Protein AF-A0A6L7NNV4-F1 (afdb_monomer_lite)

Secondary structure (DSSP, 8-state):
--HHHHHHHHHHHHHHHHHHHHHHHHHHHHHHHHHHHHHHHHHHHHHHHHHHHHHHHTHHHH-TTS--SSSPP-S-HHHHHHHHTT-HHHHHHHHHHHHHHHHH--TTSS----BGGGT-SB-HHHHHHHHHHHHH--TTHHHHHHHHHHHHHHHHHHHHHHHHHHHHHHTSHHHHHHHHHHHHHHTTT-HHHHHHHHHHHHHHHHHHHHHHHHHHHHHHHHHHHT-HHHHHHHHHHHHHHHHHHHHHHHHHHHHHTTT-HHHHHHHHHHHHHHHHHHHHHHHHHHHHHHHHTT--SSPPPSS-PPP-S-S---

pLDDT: mean 93.6, std 6.43, range [51.53, 98.5]

Sequence (314 aa):
MTGQNTHKQIVAMVILMFLGVASLGAYVWFDDGRRAEAEDQHLLEATHRGAKLYANNCRVCHGNVGEGLIGVALNTAENTLAFRSFNDAALNELKARYRGTIECGRNGTAMPPWAVAHGGSMNFFHIENLVALITTNAGNAWEEAAHLAVEQDELTLVGLEDALALAEQRVRASSVADAVNAAIERAGGDVAVALEAALLQLTRPGIAAQIDAEFGEALTAAEAEGDAAAIASLEEEIAVREADLLREAIADAINASDGDPEVALIRAQHGLAENALQDARDTLDTAVSKFEAGRPIQDAPTPLELTRGTCGQR

Structure (mmCIF, N/CA/C/O backbone):
data_AF-A0A6L7NNV4-F1
#
_entry.id   AF-A0A6L7NNV4-F1
#
loop_
_atom_site.group_PDB
_atom_site.id
_atom_site.type_symbol
_atom_site.label_atom_id
_atom_site.label_alt_id
_atom_site.label_comp_id
_atom_site.label_asym_id
_atom_site.label_entity_id
_atom_site.label_seq_id
_atom_site.pdbx_PDB_ins_code
_atom_site.Cartn_x
_atom_site.Cartn_y
_atom_site.Cartn_z
_atom_site.occupancy
_atom_site.B_iso_or_equiv
_atom_site.auth_seq_id
_atom_site.auth_comp_id
_atom_site.auth_asym_id
_atom_site.auth_atom_id
_atom_site.pdbx_PDB_model_num
ATOM 1 N N . MET A 1 1 ? 14.424 2.088 -92.910 1.00 51.53 1 MET A N 1
ATOM 2 C CA . MET A 1 1 ? 14.819 3.067 -91.866 1.00 51.53 1 MET A CA 1
ATOM 3 C C . MET A 1 1 ? 14.044 2.853 -90.552 1.00 51.53 1 MET A C 1
ATOM 5 O O . MET A 1 1 ? 13.599 3.806 -89.935 1.00 51.53 1 MET A O 1
ATOM 9 N N . THR A 1 2 ? 13.902 1.608 -90.080 1.00 58.03 2 THR A N 1
ATOM 10 C CA . THR A 1 2 ? 13.120 1.257 -88.870 1.00 58.03 2 THR A CA 1
ATOM 11 C C . THR A 1 2 ? 13.984 0.859 -87.664 1.00 58.03 2 THR A C 1
ATOM 13 O O . THR A 1 2 ? 13.500 0.901 -86.541 1.00 58.03 2 THR A O 1
ATOM 16 N N . GLY A 1 3 ? 15.276 0.551 -87.856 1.00 58.31 3 GLY A N 1
ATOM 17 C CA . GLY A 1 3 ? 16.181 0.115 -86.776 1.00 58.31 3 GLY A CA 1
ATOM 18 C C . GLY A 1 3 ? 16.821 1.229 -85.932 1.00 58.31 3 GLY A C 1
ATOM 19 O O . GLY A 1 3 ? 17.293 0.975 -84.830 1.00 58.31 3 GLY A O 1
ATOM 20 N N . GLN A 1 4 ? 16.841 2.479 -86.412 1.00 63.59 4 GLN A N 1
ATOM 21 C CA . GLN A 1 4 ? 17.499 3.583 -85.692 1.00 63.59 4 GLN A CA 1
ATOM 22 C C . GLN A 1 4 ? 16.637 4.139 -84.543 1.00 63.59 4 GLN A C 1
ATOM 24 O O . GLN A 1 4 ? 17.173 4.646 -83.558 1.00 63.59 4 GLN A O 1
ATOM 29 N N . ASN A 1 5 ? 15.310 4.020 -84.650 1.00 75.00 5 ASN A N 1
ATOM 30 C CA . ASN A 1 5 ? 14.370 4.483 -83.625 1.00 75.00 5 ASN A CA 1
ATOM 31 C C . ASN A 1 5 ? 14.244 3.478 -82.474 1.00 75.00 5 ASN A C 1
ATOM 33 O O . ASN A 1 5 ? 14.233 3.890 -81.318 1.00 75.00 5 ASN A O 1
ATOM 37 N N . THR A 1 6 ? 14.259 2.176 -82.771 1.00 81.31 6 THR A N 1
ATOM 38 C CA . THR A 1 6 ? 14.266 1.118 -81.751 1.00 81.31 6 THR A CA 1
ATOM 39 C C . THR A 1 6 ? 15.552 1.132 -80.929 1.00 81.31 6 THR A C 1
ATOM 41 O O . THR A 1 6 ? 15.483 1.031 -79.710 1.00 81.31 6 THR A O 1
ATOM 44 N N . HIS A 1 7 ? 16.716 1.372 -81.544 1.00 84.94 7 HIS A N 1
ATOM 45 C CA . HIS A 1 7 ? 17.974 1.534 -80.804 1.00 84.94 7 HIS A CA 1
ATOM 46 C C . HIS A 1 7 ? 17.923 2.708 -79.808 1.00 84.94 7 HIS A C 1
ATOM 48 O O . HIS A 1 7 ? 18.287 2.550 -78.647 1.00 84.94 7 HIS A O 1
ATOM 54 N N . LYS A 1 8 ? 17.432 3.884 -80.230 1.00 86.38 8 LYS A N 1
ATOM 55 C CA . LYS A 1 8 ? 17.301 5.059 -79.346 1.00 86.38 8 LYS A CA 1
ATOM 56 C C . LYS A 1 8 ? 16.307 4.823 -78.204 1.00 86.38 8 LYS A C 1
ATOM 58 O O . LYS A 1 8 ? 16.572 5.245 -77.084 1.00 86.38 8 LYS A O 1
ATOM 63 N N . GLN A 1 9 ? 15.199 4.134 -78.476 1.00 85.19 9 GLN A N 1
ATOM 64 C CA . GLN A 1 9 ? 14.209 3.766 -77.460 1.00 85.19 9 GLN A CA 1
ATOM 65 C C . GLN A 1 9 ? 14.779 2.776 -76.440 1.00 85.19 9 GLN A C 1
ATOM 67 O O . GLN A 1 9 ? 14.630 2.996 -75.242 1.00 85.19 9 GLN A O 1
ATOM 72 N N . ILE A 1 10 ? 15.489 1.739 -76.896 1.00 89.38 10 ILE A N 1
ATOM 73 C CA . ILE A 1 10 ? 16.135 0.759 -76.013 1.00 89.38 10 ILE A CA 1
ATOM 74 C C . ILE A 1 10 ? 17.178 1.448 -75.127 1.00 89.38 10 ILE A C 1
ATOM 76 O O . ILE A 1 10 ? 17.154 1.269 -73.914 1.00 89.38 10 ILE A O 1
ATOM 80 N N . VAL A 1 11 ? 18.041 2.296 -75.698 1.00 91.56 11 VAL A N 1
ATOM 81 C CA . VAL A 1 11 ? 19.042 3.050 -74.923 1.00 91.56 11 VAL A CA 1
ATOM 82 C C . VAL A 1 11 ? 18.376 3.960 -73.883 1.00 91.56 11 VAL A C 1
ATOM 84 O O . VAL A 1 11 ? 18.818 3.991 -72.738 1.00 91.56 11 VAL A O 1
ATOM 87 N N . ALA A 1 12 ? 17.288 4.650 -74.236 1.00 91.25 12 ALA A N 1
ATOM 88 C CA . ALA A 1 12 ? 16.551 5.493 -73.294 1.00 91.25 12 ALA A CA 1
ATOM 89 C C . ALA A 1 12 ? 15.918 4.686 -72.146 1.00 91.25 12 ALA A C 1
ATOM 91 O O . ALA A 1 12 ? 16.033 5.086 -70.990 1.00 91.25 12 ALA A O 1
ATOM 92 N N . MET A 1 13 ? 15.301 3.535 -72.438 1.00 92.12 13 MET A N 1
ATOM 93 C CA . MET A 1 13 ? 14.736 2.652 -71.409 1.00 92.12 13 MET A CA 1
ATOM 94 C C . MET A 1 13 ? 15.817 2.098 -70.478 1.00 92.12 13 MET A C 1
ATOM 96 O O . MET A 1 13 ? 15.622 2.067 -69.267 1.00 92.12 13 MET A O 1
ATOM 100 N N . VAL A 1 14 ? 16.972 1.712 -71.027 1.00 93.56 14 VAL A N 1
ATOM 101 C CA . VAL A 1 14 ? 18.112 1.220 -70.245 1.00 93.56 14 VAL A CA 1
ATOM 102 C C . VAL A 1 14 ? 18.666 2.319 -69.334 1.00 93.56 14 VAL A C 1
ATOM 104 O O . VAL A 1 14 ? 18.875 2.072 -68.150 1.00 93.56 14 VAL A O 1
ATOM 107 N N . ILE A 1 15 ? 18.842 3.545 -69.835 1.00 95.31 15 ILE A N 1
ATOM 108 C CA . ILE A 1 15 ? 19.292 4.684 -69.017 1.00 95.31 15 ILE A CA 1
ATOM 109 C C . ILE A 1 15 ? 18.290 4.982 -67.898 1.00 95.31 15 ILE A C 1
ATOM 111 O O . ILE A 1 15 ? 18.695 5.130 -66.749 1.00 95.31 15 ILE A O 1
ATOM 115 N N . LEU A 1 16 ? 16.990 5.028 -68.203 1.00 94.44 16 LEU A N 1
ATOM 116 C CA . LEU A 1 16 ? 15.951 5.244 -67.193 1.00 94.44 16 LEU A CA 1
ATOM 117 C C . LEU A 1 16 ? 15.929 4.127 -66.143 1.00 94.44 16 LEU A C 1
ATOM 119 O O . LEU A 1 16 ? 15.757 4.417 -64.963 1.00 94.44 16 LEU A O 1
ATOM 123 N N . MET A 1 17 ? 16.164 2.876 -66.544 1.00 94.56 17 MET A N 1
ATOM 124 C CA . MET A 1 17 ? 16.294 1.753 -65.615 1.00 94.56 17 MET A CA 1
ATOM 125 C C . MET A 1 17 ? 17.496 1.941 -64.682 1.00 94.56 17 MET A C 1
ATOM 127 O O . MET A 1 17 ? 17.342 1.826 -63.469 1.00 94.56 17 MET A O 1
ATOM 131 N N . PHE A 1 18 ? 18.674 2.283 -65.215 1.00 96.06 18 PHE A N 1
ATOM 132 C CA . PHE A 1 18 ? 19.863 2.529 -64.394 1.00 96.06 18 PHE A CA 1
ATOM 133 C C . PHE A 1 18 ? 19.696 3.735 -63.464 1.00 96.06 18 PHE A C 1
ATOM 135 O O . PHE A 1 18 ? 20.103 3.660 -62.308 1.00 96.06 18 PHE A O 1
ATOM 142 N N . LEU A 1 19 ? 19.053 4.812 -63.925 1.00 95.94 19 LEU A N 1
ATOM 143 C CA . LEU A 1 19 ? 18.720 5.965 -63.085 1.00 95.94 19 LEU A CA 1
ATOM 144 C C . LEU A 1 19 ? 17.714 5.599 -61.987 1.00 95.94 19 LEU A C 1
ATOM 146 O O . LEU A 1 19 ? 17.879 6.031 -60.851 1.00 95.94 19 LEU A O 1
ATOM 150 N N . GLY A 1 20 ? 1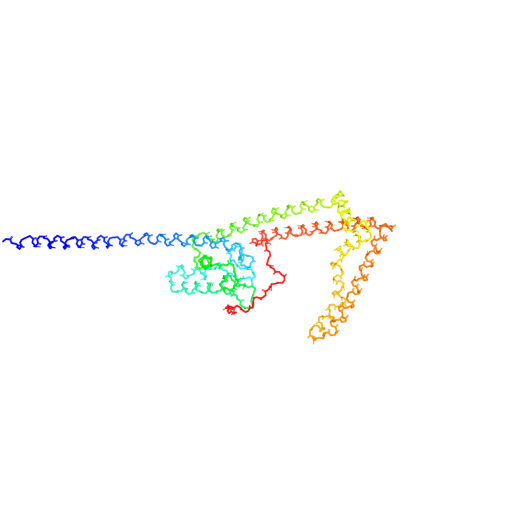6.713 4.772 -62.296 1.00 93.94 20 GLY A N 1
ATOM 151 C CA . GLY A 1 20 ? 15.752 4.269 -61.314 1.00 93.94 20 GLY A CA 1
ATOM 152 C C . GLY A 1 20 ? 16.418 3.412 -60.236 1.00 93.94 20 GLY A C 1
ATOM 153 O O . GLY A 1 20 ? 16.197 3.639 -59.049 1.00 93.94 20 GLY A O 1
ATOM 154 N N . VAL A 1 21 ? 17.294 2.484 -60.633 1.00 94.44 21 VAL A N 1
ATOM 155 C CA . VAL A 1 21 ? 18.063 1.648 -59.694 1.00 94.44 21 VAL A CA 1
ATOM 156 C C . VAL A 1 21 ? 19.024 2.497 -58.858 1.00 94.44 21 VAL A C 1
ATOM 158 O O . VAL A 1 21 ? 19.084 2.318 -57.645 1.00 94.44 21 VAL A O 1
ATOM 161 N N . ALA A 1 22 ? 19.729 3.456 -59.466 1.00 94.06 22 ALA A N 1
ATOM 162 C CA . ALA A 1 22 ? 20.617 4.368 -58.746 1.00 94.06 22 ALA A CA 1
ATOM 163 C C . ALA A 1 22 ? 19.849 5.253 -57.749 1.00 94.06 22 ALA A C 1
ATOM 165 O O . ALA A 1 22 ? 20.301 5.437 -56.622 1.00 94.06 22 ALA A O 1
ATOM 166 N N . SER A 1 23 ? 18.666 5.747 -58.129 1.00 91.94 23 SER A N 1
ATOM 167 C CA . SER A 1 23 ? 17.789 6.516 -57.242 1.00 91.94 23 SER A CA 1
ATOM 168 C C . SER A 1 23 ? 17.266 5.676 -56.076 1.00 91.94 23 SER A C 1
ATOM 170 O O . SER A 1 23 ? 17.201 6.187 -54.962 1.00 91.94 23 SER A O 1
ATOM 172 N N . LEU A 1 24 ? 16.907 4.406 -56.300 1.00 88.69 24 LEU A N 1
ATOM 173 C CA . LEU A 1 24 ? 16.481 3.502 -55.227 1.00 88.69 24 LEU A CA 1
ATOM 174 C C . LEU A 1 24 ? 17.648 3.151 -54.295 1.00 88.69 24 LEU A C 1
ATOM 176 O O . LEU A 1 24 ? 17.477 3.144 -53.081 1.00 88.69 24 LEU A O 1
ATOM 180 N N . GLY A 1 25 ? 18.840 2.910 -54.848 1.00 87.62 25 GLY A N 1
ATOM 181 C CA . GLY A 1 25 ? 20.051 2.668 -54.063 1.00 87.62 25 GLY A CA 1
ATOM 182 C C . GLY A 1 25 ? 20.426 3.868 -53.192 1.00 87.62 25 GLY A C 1
ATOM 183 O O . GLY A 1 25 ? 20.681 3.704 -52.002 1.00 87.62 25 GLY A O 1
ATOM 184 N N . ALA A 1 26 ? 20.375 5.080 -53.755 1.00 87.56 26 ALA A N 1
ATOM 185 C CA . ALA A 1 26 ? 20.559 6.313 -52.996 1.00 87.56 26 ALA A CA 1
ATOM 186 C C . ALA A 1 26 ? 19.470 6.484 -51.925 1.00 87.56 26 ALA A C 1
ATOM 188 O O . ALA A 1 26 ? 19.787 6.847 -50.798 1.00 87.56 26 ALA A O 1
ATOM 189 N N . TYR A 1 27 ? 18.207 6.178 -52.245 1.00 86.69 27 TYR A N 1
ATOM 190 C CA . TYR A 1 27 ? 17.113 6.224 -51.276 1.00 86.69 27 TYR A CA 1
ATOM 191 C C . TYR A 1 27 ? 17.384 5.308 -50.080 1.00 86.69 27 TYR A C 1
ATOM 193 O O . TYR A 1 27 ? 17.355 5.801 -48.965 1.00 86.69 27 TYR A O 1
ATOM 201 N N . VAL A 1 28 ? 17.709 4.027 -50.289 1.00 85.00 28 VAL A N 1
ATOM 202 C CA . VAL A 1 28 ? 17.995 3.081 -49.190 1.00 85.00 28 VAL A CA 1
ATOM 203 C C . VAL A 1 28 ? 19.174 3.559 -48.340 1.00 85.00 28 VAL A C 1
ATOM 205 O O . VAL A 1 28 ? 19.063 3.598 -47.121 1.00 85.00 28 VAL A O 1
ATOM 208 N N . TRP A 1 29 ? 20.251 4.026 -48.977 1.00 81.44 29 TRP A N 1
ATOM 209 C CA . TRP A 1 29 ? 21.425 4.552 -48.276 1.00 81.44 29 TRP A CA 1
ATOM 210 C C . TRP A 1 29 ? 21.109 5.771 -47.393 1.00 81.44 29 TRP A C 1
ATOM 212 O O . TRP A 1 29 ? 21.628 5.895 -46.287 1.00 81.44 29 TRP A O 1
ATOM 222 N N . PHE A 1 30 ? 20.254 6.683 -47.865 1.00 81.12 30 PHE A N 1
ATOM 223 C CA . PHE A 1 30 ? 19.816 7.839 -47.076 1.00 81.12 30 PHE A CA 1
ATOM 224 C C . PHE A 1 30 ? 18.661 7.517 -46.106 1.00 81.12 30 PHE A C 1
ATOM 226 O O . PHE A 1 30 ? 18.415 8.294 -45.184 1.00 81.12 30 PHE A O 1
ATOM 233 N N . ASP A 1 31 ? 17.947 6.404 -46.295 1.00 81.00 31 ASP A N 1
ATOM 234 C CA . ASP A 1 31 ? 16.847 5.957 -45.430 1.00 81.00 31 ASP A CA 1
ATOM 235 C C . ASP A 1 31 ? 17.366 5.272 -44.156 1.00 81.00 31 ASP A C 1
ATOM 237 O O . ASP A 1 31 ? 16.742 5.416 -43.108 1.00 81.00 31 ASP A O 1
ATOM 241 N N . ASP A 1 32 ? 18.534 4.620 -44.200 1.00 78.69 32 ASP A N 1
ATOM 242 C CA . ASP A 1 32 ? 19.135 3.944 -43.037 1.00 78.69 32 ASP A CA 1
ATOM 243 C C . ASP A 1 32 ? 19.326 4.888 -41.836 1.00 78.69 32 ASP A C 1
ATOM 245 O O . ASP A 1 32 ? 18.961 4.545 -40.713 1.00 78.69 32 ASP A O 1
ATOM 249 N N . GLY A 1 33 ? 19.797 6.120 -42.065 1.00 75.94 33 GLY A N 1
ATOM 250 C CA . GLY A 1 33 ? 19.939 7.114 -40.993 1.00 75.94 33 GLY A CA 1
ATOM 251 C C . GLY A 1 33 ? 18.600 7.577 -40.405 1.00 75.94 33 GLY A C 1
ATOM 252 O O . GLY A 1 33 ? 18.501 7.839 -39.211 1.00 75.94 33 GLY A O 1
ATOM 253 N N . ARG A 1 34 ? 17.544 7.637 -41.225 1.00 79.50 34 ARG A N 1
ATOM 254 C CA . ARG A 1 34 ? 16.193 7.997 -40.766 1.00 79.50 34 ARG A CA 1
ATOM 255 C C . ARG A 1 34 ? 15.564 6.879 -39.940 1.00 79.50 34 ARG A C 1
ATOM 257 O O . ARG A 1 34 ? 14.852 7.164 -38.983 1.00 79.50 34 ARG A O 1
ATOM 264 N N . ARG A 1 35 ? 15.805 5.624 -40.326 1.00 81.56 35 ARG A N 1
ATOM 265 C CA . ARG A 1 35 ? 15.332 4.442 -39.596 1.00 81.56 35 ARG A CA 1
ATOM 266 C C . ARG A 1 35 ? 15.999 4.336 -38.233 1.00 81.56 35 ARG A C 1
ATOM 268 O O . ARG A 1 35 ? 15.282 4.177 -37.257 1.00 81.56 35 ARG A O 1
ATOM 275 N N . ALA A 1 36 ? 17.319 4.517 -38.173 1.00 83.25 36 ALA A N 1
ATOM 276 C CA . ALA A 1 36 ? 18.063 4.510 -36.915 1.00 83.25 36 ALA A CA 1
ATOM 277 C C . ALA A 1 36 ? 17.556 5.591 -35.941 1.00 83.25 36 ALA A C 1
ATOM 279 O O . ALA A 1 36 ? 17.244 5.287 -34.797 1.00 83.25 36 ALA A O 1
ATOM 280 N N . GLU A 1 37 ? 17.365 6.828 -36.416 1.00 84.19 37 GLU A N 1
ATOM 281 C CA . GLU A 1 37 ? 16.793 7.897 -35.585 1.00 84.19 37 GLU A CA 1
ATOM 282 C C . GLU A 1 37 ? 15.376 7.547 -35.100 1.00 84.19 37 GLU A C 1
ATOM 284 O O . GLU A 1 37 ? 15.048 7.747 -33.936 1.00 84.19 37 GLU A O 1
ATOM 289 N N . ALA A 1 38 ? 14.521 6.995 -35.968 1.00 86.19 38 ALA A N 1
ATOM 290 C CA . ALA A 1 38 ? 13.175 6.589 -35.570 1.00 86.19 38 ALA A CA 1
ATOM 291 C C . ALA A 1 38 ? 13.190 5.464 -34.518 1.00 86.19 38 ALA A C 1
ATOM 293 O O . ALA A 1 38 ? 12.386 5.490 -33.587 1.00 86.19 38 ALA A O 1
ATOM 294 N N . GLU A 1 39 ? 14.097 4.495 -34.642 1.00 86.81 39 GLU A N 1
ATOM 295 C CA . GLU A 1 39 ? 14.290 3.424 -33.659 1.00 86.81 39 GLU A CA 1
ATOM 296 C C . GLU A 1 39 ? 14.730 3.977 -32.298 1.00 86.81 39 GLU A C 1
ATOM 298 O O . GLU A 1 39 ? 14.146 3.602 -31.276 1.00 86.81 39 GLU A O 1
ATOM 303 N N . ASP A 1 40 ? 15.674 4.921 -32.283 1.00 88.38 40 ASP A N 1
ATOM 304 C CA . ASP A 1 40 ? 16.135 5.584 -31.061 1.00 88.38 40 ASP A CA 1
ATOM 305 C C . ASP A 1 40 ? 15.007 6.379 -30.389 1.00 88.38 40 ASP A C 1
ATOM 307 O O . ASP A 1 40 ? 14.773 6.230 -29.186 1.00 88.38 40 ASP A O 1
ATOM 311 N N . GLN A 1 41 ? 14.238 7.159 -31.157 1.00 91.56 41 GLN A N 1
ATOM 312 C CA . GLN A 1 41 ? 13.082 7.891 -30.628 1.00 91.56 41 GLN A CA 1
ATOM 313 C C . GLN A 1 41 ? 12.024 6.939 -30.053 1.00 91.56 41 GLN A C 1
ATOM 315 O O . GLN A 1 41 ? 11.524 7.152 -28.947 1.00 91.56 41 GLN A O 1
ATOM 320 N N . HIS A 1 42 ? 11.710 5.845 -30.754 1.00 92.56 42 HIS A N 1
ATOM 321 C CA . HIS A 1 42 ? 10.767 4.846 -30.254 1.00 92.56 42 HIS A CA 1
ATOM 322 C C . HIS A 1 42 ? 11.253 4.166 -28.975 1.00 92.56 42 HIS A C 1
ATOM 324 O O . HIS A 1 42 ? 10.438 3.899 -28.086 1.00 92.56 42 HIS A O 1
ATOM 330 N N . LEU A 1 43 ? 12.556 3.903 -28.861 1.00 93.50 43 LEU A N 1
ATOM 331 C CA . LEU A 1 43 ? 13.145 3.332 -27.660 1.00 93.50 43 LEU A CA 1
ATOM 332 C C . LEU A 1 43 ? 13.044 4.300 -26.476 1.00 93.50 43 LEU A C 1
ATOM 334 O O . LEU A 1 43 ? 12.594 3.880 -25.411 1.00 93.50 43 LEU A O 1
ATOM 338 N N . LEU A 1 44 ? 13.400 5.574 -26.665 1.00 94.62 44 LEU A N 1
ATOM 339 C CA . LEU A 1 44 ? 13.276 6.609 -25.632 1.00 94.62 44 LEU A CA 1
ATOM 340 C C . LEU A 1 44 ? 11.826 6.759 -25.164 1.00 94.62 44 LEU A C 1
ATOM 342 O O . LEU A 1 44 ? 11.533 6.730 -23.970 1.00 94.62 44 LEU A O 1
ATOM 346 N N . GLU A 1 45 ? 10.875 6.837 -26.091 1.00 94.94 45 GLU A N 1
ATOM 347 C CA . GLU A 1 45 ? 9.468 6.898 -25.713 1.00 94.94 45 GLU A CA 1
ATOM 348 C C . GLU A 1 45 ? 9.003 5.642 -24.956 1.00 94.94 45 GLU A C 1
ATOM 350 O O . GLU A 1 45 ? 8.201 5.737 -24.020 1.00 94.94 45 GLU A O 1
ATOM 355 N N . ALA A 1 46 ? 9.470 4.455 -25.361 1.00 96.25 46 ALA A N 1
ATOM 356 C CA . ALA A 1 46 ? 9.130 3.200 -24.702 1.00 96.25 46 ALA A CA 1
ATOM 357 C C . ALA A 1 46 ? 9.670 3.152 -23.269 1.00 96.25 46 ALA A C 1
ATOM 359 O O . ALA A 1 46 ? 8.917 2.793 -22.362 1.00 96.25 46 ALA A O 1
ATOM 360 N N . THR A 1 47 ? 10.919 3.571 -23.036 1.00 96.31 47 THR A N 1
ATOM 361 C CA . THR A 1 47 ? 11.498 3.607 -21.685 1.00 96.31 47 THR A CA 1
ATOM 362 C C . THR A 1 47 ? 10.807 4.642 -20.798 1.00 96.31 47 THR A C 1
ATOM 364 O O . THR A 1 47 ? 10.513 4.330 -19.648 1.00 96.31 47 THR A O 1
ATOM 367 N N . HIS A 1 48 ? 10.421 5.810 -21.324 1.00 96.00 48 HIS A N 1
ATOM 368 C CA . HIS A 1 48 ? 9.662 6.817 -20.565 1.00 96.00 48 HIS A CA 1
ATOM 369 C C . HIS A 1 48 ? 8.242 6.342 -20.212 1.00 96.00 48 HIS A C 1
ATOM 371 O O . HIS A 1 48 ? 7.759 6.551 -19.096 1.00 96.00 48 HIS A O 1
ATOM 377 N N . ARG A 1 49 ? 7.550 5.658 -21.135 1.00 97.00 49 ARG A N 1
ATOM 378 C CA . ARG A 1 49 ? 6.271 4.996 -20.817 1.00 97.00 49 ARG A CA 1
ATOM 379 C C . ARG A 1 49 ? 6.467 3.886 -19.783 1.00 97.00 49 ARG A C 1
ATOM 381 O O . ARG A 1 49 ? 5.632 3.732 -18.893 1.00 97.00 49 ARG A O 1
ATOM 388 N N . GLY A 1 50 ? 7.573 3.152 -19.881 1.00 97.31 50 GLY A N 1
ATOM 389 C CA . GLY A 1 50 ? 7.989 2.146 -18.911 1.00 97.31 50 GLY A CA 1
ATOM 390 C C . GLY A 1 50 ? 8.200 2.743 -17.523 1.00 97.31 50 GLY A C 1
ATOM 391 O O . GLY A 1 50 ? 7.687 2.191 -16.559 1.00 97.31 50 GLY A O 1
ATOM 392 N N . ALA A 1 51 ? 8.862 3.898 -17.421 1.00 97.56 51 ALA A N 1
ATOM 393 C CA . ALA A 1 51 ? 9.116 4.602 -16.162 1.00 97.56 51 ALA A CA 1
ATOM 394 C C . ALA A 1 51 ? 7.815 4.945 -15.422 1.00 97.56 51 ALA A C 1
ATOM 396 O O . ALA A 1 51 ? 7.679 4.675 -14.230 1.00 97.56 51 ALA A O 1
ATOM 397 N N . LYS A 1 52 ? 6.806 5.434 -16.153 1.00 96.94 52 LYS A N 1
ATOM 398 C CA . LYS A 1 52 ? 5.465 5.701 -15.607 1.00 96.94 52 LYS A CA 1
ATOM 399 C C . LYS A 1 52 ? 4.775 4.436 -15.111 1.00 96.94 52 LYS A C 1
ATOM 401 O O . LYS A 1 52 ? 4.177 4.435 -14.039 1.00 96.94 52 LYS A O 1
ATOM 406 N N . LEU A 1 53 ? 4.843 3.350 -15.878 1.00 97.44 53 LEU A N 1
ATOM 407 C CA . LEU A 1 53 ? 4.287 2.063 -15.452 1.00 97.44 53 LEU A CA 1
ATOM 408 C C . LEU A 1 53 ? 5.016 1.526 -14.215 1.00 97.44 53 LEU A C 1
ATOM 410 O O . LEU A 1 53 ? 4.364 1.043 -13.292 1.00 97.44 53 LEU A O 1
ATOM 414 N N . TYR A 1 54 ? 6.340 1.658 -14.177 1.00 97.69 54 TYR A N 1
ATOM 415 C CA . TYR A 1 54 ? 7.188 1.212 -13.082 1.00 97.69 54 TYR A CA 1
ATOM 416 C C . TYR A 1 54 ? 6.862 1.943 -11.775 1.00 97.69 54 TYR A C 1
ATOM 418 O O . TYR A 1 54 ? 6.581 1.291 -10.766 1.00 97.69 54 TYR A O 1
ATOM 426 N N . ALA A 1 55 ? 6.831 3.279 -11.807 1.00 96.38 55 ALA A N 1
ATOM 427 C CA . ALA A 1 55 ? 6.524 4.099 -10.637 1.00 96.38 55 ALA A CA 1
ATOM 428 C C . ALA A 1 55 ? 5.142 3.765 -10.049 1.00 96.38 55 ALA A C 1
ATOM 430 O O . ALA A 1 55 ? 4.987 3.680 -8.837 1.00 96.38 55 ALA A O 1
ATOM 431 N N . ASN A 1 56 ? 4.159 3.477 -10.906 1.00 94.69 56 ASN A N 1
ATOM 432 C CA . ASN A 1 56 ? 2.794 3.177 -10.476 1.00 94.69 56 ASN A CA 1
ATOM 433 C C . ASN A 1 56 ? 2.571 1.747 -9.961 1.00 94.69 56 ASN A C 1
ATOM 435 O O . ASN A 1 56 ? 1.601 1.518 -9.248 1.00 94.69 56 ASN A O 1
ATOM 439 N N . ASN A 1 57 ? 3.387 0.769 -10.371 1.00 95.44 57 ASN A N 1
ATOM 440 C CA . ASN A 1 57 ? 3.046 -0.651 -10.176 1.00 95.44 57 ASN A CA 1
ATOM 441 C C . ASN A 1 57 ? 4.167 -1.494 -9.561 1.00 95.44 57 ASN A C 1
ATOM 443 O O . ASN A 1 57 ? 3.901 -2.559 -9.010 1.00 95.44 57 ASN A O 1
ATOM 447 N N . CYS A 1 58 ? 5.423 -1.070 -9.687 1.00 96.31 58 CYS A N 1
ATOM 448 C CA . CYS A 1 58 ? 6.578 -1.919 -9.396 1.00 96.31 58 CYS A CA 1
ATOM 449 C C . CYS A 1 58 ? 7.404 -1.401 -8.215 1.00 96.31 58 CYS A C 1
ATOM 451 O O . CYS A 1 58 ? 8.007 -2.203 -7.494 1.00 96.31 58 CYS A O 1
ATOM 453 N N . ARG A 1 59 ? 7.427 -0.077 -7.999 1.00 96.19 59 ARG A N 1
ATOM 454 C CA . ARG A 1 59 ? 8.349 0.564 -7.051 1.00 96.19 59 ARG A CA 1
ATOM 455 C C . ARG A 1 59 ? 8.161 0.134 -5.598 1.00 96.19 59 ARG A C 1
ATOM 457 O O . ARG A 1 59 ? 9.145 0.014 -4.882 1.00 96.19 59 ARG A O 1
ATOM 464 N N . VAL A 1 60 ? 6.932 -0.185 -5.186 1.00 94.62 60 VAL A N 1
ATOM 465 C CA . VAL A 1 60 ? 6.624 -0.646 -3.818 1.00 94.62 60 VAL A CA 1
ATOM 466 C C . VAL A 1 60 ? 7.441 -1.881 -3.413 1.00 94.62 60 VAL A C 1
ATOM 468 O O . VAL A 1 60 ? 7.869 -2.005 -2.270 1.00 94.62 60 VAL A O 1
ATOM 471 N N . CYS A 1 61 ? 7.733 -2.769 -4.369 1.00 95.50 61 CYS A N 1
ATOM 472 C CA . CYS A 1 61 ? 8.540 -3.966 -4.130 1.00 95.50 61 CYS A CA 1
ATOM 473 C C . CYS A 1 61 ? 9.984 -3.817 -4.618 1.00 95.50 61 CYS A C 1
ATOM 475 O O . CYS A 1 61 ? 10.885 -4.406 -4.023 1.00 95.50 61 CYS A O 1
ATOM 477 N N . HIS A 1 62 ? 10.211 -3.080 -5.706 1.00 96.44 62 HIS A N 1
ATOM 478 C CA . HIS A 1 62 ? 11.507 -3.016 -6.390 1.00 96.44 62 HIS A CA 1
ATOM 479 C C . HIS A 1 62 ? 12.300 -1.726 -6.132 1.00 96.44 62 HIS A C 1
ATOM 481 O O . HIS A 1 62 ? 13.409 -1.596 -6.646 1.00 96.44 62 HIS A O 1
ATOM 487 N N . GLY A 1 63 ? 11.778 -0.805 -5.321 1.00 96.00 63 GLY A N 1
ATOM 488 C CA . GLY A 1 63 ? 12.419 0.469 -4.996 1.00 96.00 63 GLY A CA 1
ATOM 489 C C . GLY A 1 63 ? 12.037 1.606 -5.942 1.00 96.00 63 GLY A C 1
ATOM 490 O O . GLY A 1 63 ? 11.494 1.373 -7.024 1.00 96.00 63 GLY A O 1
ATOM 491 N N . ASN A 1 64 ? 12.313 2.848 -5.549 1.00 96.00 64 ASN A N 1
ATOM 492 C CA . ASN A 1 64 ? 11.909 4.037 -6.312 1.00 96.00 64 ASN A CA 1
ATOM 493 C C . ASN A 1 64 ? 12.585 4.116 -7.690 1.00 96.00 64 ASN A C 1
ATOM 495 O O . ASN A 1 64 ? 11.991 4.616 -8.644 1.00 96.00 64 ASN A O 1
ATOM 499 N N . VAL A 1 65 ? 13.788 3.554 -7.817 1.00 94.81 65 VAL A N 1
ATOM 500 C CA . VAL A 1 65 ? 14.601 3.563 -9.040 1.00 94.81 65 VAL A CA 1
ATOM 501 C C . VAL A 1 65 ? 15.091 2.173 -9.443 1.00 94.81 65 VAL A C 1
ATOM 503 O O . VAL A 1 65 ? 16.058 2.054 -10.196 1.00 94.81 65 VAL A O 1
ATOM 506 N N . GLY A 1 66 ? 14.441 1.112 -8.962 1.00 95.62 66 GLY A N 1
ATOM 507 C CA . GLY A 1 66 ? 14.806 -0.270 -9.285 1.00 95.62 66 GLY A CA 1
ATOM 508 C C . GLY A 1 66 ? 15.990 -0.808 -8.485 1.00 95.62 66 GLY A C 1
ATOM 509 O O . GLY A 1 66 ? 16.607 -1.782 -8.909 1.00 95.62 66 GLY A O 1
ATOM 510 N N . GLU A 1 67 ? 16.328 -0.198 -7.354 1.00 95.06 67 GLU A N 1
ATOM 511 C CA . GLU A 1 67 ? 17.438 -0.575 -6.475 1.00 95.06 67 GLU A CA 1
ATOM 512 C C . GLU A 1 67 ? 17.204 -1.877 -5.687 1.00 95.06 67 GLU A C 1
ATOM 514 O O . GLU A 1 67 ? 18.156 -2.474 -5.186 1.00 95.06 67 GLU A O 1
ATOM 519 N N . GLY A 1 68 ? 15.959 -2.356 -5.639 1.00 94.19 68 GLY A N 1
ATOM 520 C CA . GLY A 1 68 ? 15.543 -3.538 -4.889 1.00 94.19 68 GLY A CA 1
ATOM 521 C C . GLY A 1 68 ? 15.163 -3.218 -3.441 1.00 94.19 68 GLY A C 1
ATOM 522 O O . GLY A 1 68 ? 15.821 -2.434 -2.762 1.00 94.19 68 GLY A O 1
ATOM 523 N N . LEU A 1 69 ? 14.088 -3.850 -2.963 1.00 91.75 69 LEU A N 1
ATOM 524 C CA . LEU A 1 69 ? 13.606 -3.763 -1.579 1.00 91.75 69 LEU A CA 1
ATOM 525 C C . LEU A 1 69 ? 13.174 -5.159 -1.116 1.00 91.75 69 LEU A C 1
ATOM 527 O O . LEU A 1 69 ? 13.987 -5.950 -0.645 1.00 91.75 69 LEU A O 1
ATOM 531 N N . ILE A 1 70 ? 11.892 -5.473 -1.303 1.00 91.88 70 ILE A N 1
ATOM 532 C CA . ILE A 1 70 ? 11.316 -6.805 -1.096 1.00 91.88 70 ILE A CA 1
ATOM 533 C C . ILE A 1 70 ? 11.641 -7.683 -2.312 1.00 91.88 70 ILE A C 1
ATOM 535 O O . ILE A 1 70 ? 12.023 -8.846 -2.187 1.00 91.88 70 ILE A O 1
ATOM 539 N N . GLY A 1 71 ? 11.478 -7.109 -3.504 1.00 92.31 71 GLY A N 1
ATOM 540 C CA . GLY A 1 71 ? 11.872 -7.690 -4.776 1.00 92.31 71 GLY A CA 1
ATOM 541 C C . GLY A 1 71 ? 13.332 -7.392 -5.114 1.00 92.31 71 GLY A C 1
ATOM 542 O O . GLY A 1 71 ? 13.952 -6.476 -4.575 1.00 92.31 71 GLY A O 1
ATOM 543 N N . VAL A 1 72 ? 13.874 -8.169 -6.051 1.00 95.19 72 VAL A N 1
ATOM 544 C CA . VAL A 1 72 ? 15.252 -8.010 -6.539 1.00 95.19 72 VAL A CA 1
ATOM 545 C C . VAL A 1 72 ? 15.471 -6.654 -7.216 1.00 95.19 72 VAL A C 1
ATOM 547 O O . VAL A 1 72 ? 14.531 -6.064 -7.751 1.00 95.19 72 VAL A O 1
ATOM 550 N N . ALA A 1 73 ? 16.721 -6.194 -7.252 1.00 97.06 73 ALA A N 1
ATOM 551 C CA . ALA A 1 73 ? 17.105 -5.006 -8.007 1.00 97.06 73 ALA A CA 1
ATOM 552 C C . ALA A 1 73 ? 16.872 -5.203 -9.518 1.00 97.06 73 ALA A C 1
ATOM 554 O O . ALA A 1 73 ? 17.241 -6.230 -10.095 1.00 97.06 73 ALA A O 1
ATOM 555 N N . LEU A 1 74 ? 16.264 -4.205 -10.160 1.00 96.75 74 LEU A N 1
ATOM 556 C CA . LEU A 1 74 ? 15.944 -4.177 -11.590 1.00 96.75 74 LEU A CA 1
ATOM 557 C C . LEU A 1 74 ? 16.797 -3.170 -12.367 1.00 96.75 74 LEU A C 1
ATOM 559 O O . LEU A 1 74 ? 17.063 -3.387 -13.548 1.00 96.75 74 LEU A O 1
ATOM 563 N N . ASN A 1 75 ? 17.276 -2.110 -11.721 1.00 95.25 75 ASN A N 1
ATOM 564 C CA . ASN A 1 75 ? 18.180 -1.141 -12.324 1.00 95.25 75 ASN A CA 1
ATOM 565 C C . ASN A 1 75 ? 19.630 -1.509 -11.994 1.00 95.25 75 ASN A C 1
ATOM 567 O O . ASN A 1 75 ? 20.227 -1.012 -11.040 1.00 95.25 75 ASN A O 1
ATOM 571 N N . THR A 1 76 ? 20.188 -2.443 -12.765 1.00 94.88 76 THR A N 1
ATOM 572 C CA . THR A 1 76 ? 21.558 -2.929 -12.570 1.00 94.88 76 THR A CA 1
ATOM 573 C C . THR A 1 76 ? 22.372 -2.820 -13.856 1.00 94.88 76 THR A C 1
ATOM 575 O O . THR A 1 76 ? 21.849 -2.839 -14.975 1.00 94.88 76 THR A O 1
ATOM 578 N N . ALA A 1 77 ? 23.696 -2.737 -13.709 1.00 92.75 77 ALA A N 1
ATOM 579 C CA . ALA A 1 77 ? 24.600 -2.754 -14.857 1.00 92.75 77 ALA A CA 1
ATOM 580 C C . ALA A 1 77 ? 24.480 -4.059 -15.665 1.00 92.75 77 ALA A C 1
ATOM 582 O O . ALA A 1 77 ? 24.579 -4.027 -16.887 1.00 92.75 77 ALA A O 1
ATOM 583 N N . GLU A 1 78 ? 24.222 -5.189 -15.000 1.00 93.25 78 GLU A N 1
ATOM 584 C CA . GLU A 1 78 ? 24.033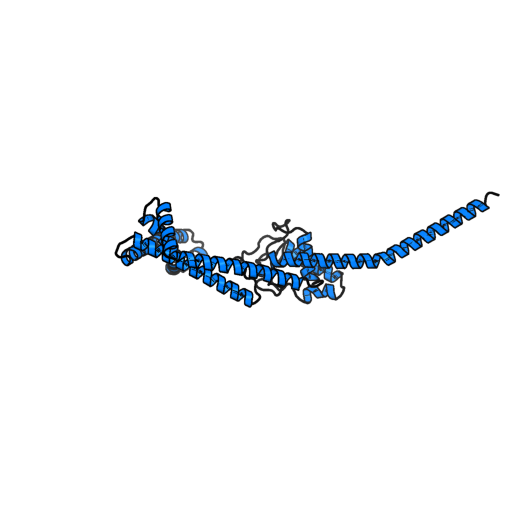 -6.491 -15.649 1.00 93.25 78 GLU A CA 1
ATOM 585 C C . GLU A 1 78 ? 22.818 -6.486 -16.584 1.00 93.25 78 GLU A C 1
ATOM 587 O O . GLU A 1 78 ? 22.921 -6.930 -17.728 1.00 93.25 78 GLU A O 1
ATOM 592 N N . ASN A 1 79 ? 21.710 -5.877 -16.152 1.00 94.12 79 ASN A N 1
ATOM 593 C CA . ASN A 1 79 ? 20.479 -5.826 -16.942 1.00 94.12 79 ASN A CA 1
ATOM 594 C C . ASN A 1 79 ? 20.618 -4.968 -18.206 1.00 94.12 79 ASN A C 1
ATOM 596 O O . ASN A 1 79 ? 19.872 -5.161 -19.158 1.00 94.12 79 ASN A O 1
ATOM 600 N N . THR A 1 80 ? 21.592 -4.056 -18.252 1.00 92.38 80 THR A N 1
ATOM 601 C CA . THR A 1 80 ? 21.817 -3.156 -19.398 1.00 92.38 80 THR A CA 1
ATOM 602 C C . THR A 1 80 ? 23.065 -3.504 -20.209 1.00 92.38 80 THR A C 1
ATOM 604 O O . THR A 1 80 ? 23.315 -2.907 -21.258 1.00 92.38 80 THR A O 1
ATOM 607 N N . LEU A 1 81 ? 23.855 -4.491 -19.771 1.00 90.94 81 LEU A N 1
ATOM 608 C CA . LEU A 1 81 ? 25.137 -4.831 -20.389 1.00 90.94 81 LEU A CA 1
ATOM 609 C C . LEU A 1 81 ? 24.979 -5.293 -21.841 1.00 90.94 81 LEU A C 1
ATOM 611 O O . LEU A 1 81 ? 25.756 -4.886 -22.707 1.00 90.94 81 LEU A O 1
ATOM 615 N N . ALA A 1 82 ? 23.971 -6.121 -22.124 1.00 90.06 82 ALA A N 1
ATOM 616 C CA . ALA A 1 82 ? 23.718 -6.623 -23.475 1.00 90.06 82 ALA A CA 1
ATOM 617 C C . ALA A 1 82 ? 23.387 -5.486 -24.458 1.00 90.06 82 ALA A C 1
ATOM 619 O O . ALA A 1 82 ? 23.878 -5.482 -25.585 1.00 90.06 82 ALA A O 1
ATOM 620 N N . PHE A 1 83 ? 22.635 -4.480 -24.000 1.00 89.62 83 PHE A N 1
ATOM 621 C CA . PHE A 1 83 ? 22.338 -3.279 -24.777 1.00 89.62 83 PHE A CA 1
ATOM 622 C C . PHE A 1 83 ? 23.597 -2.431 -25.009 1.00 89.62 83 PHE A C 1
ATOM 624 O O . PHE A 1 83 ? 23.926 -2.106 -26.145 1.00 89.62 83 PHE A O 1
ATOM 631 N N . ARG A 1 84 ? 24.374 -2.155 -23.953 1.00 88.12 84 ARG A N 1
ATOM 632 C CA . ARG A 1 84 ? 25.603 -1.337 -24.038 1.00 88.12 84 ARG A CA 1
ATOM 633 C C . ARG A 1 84 ? 26.726 -1.977 -24.858 1.00 88.12 84 ARG A C 1
ATOM 635 O O . ARG A 1 84 ? 27.609 -1.271 -25.334 1.00 88.12 84 ARG A O 1
ATOM 642 N N . SER A 1 85 ? 26.721 -3.303 -24.983 1.00 90.56 85 SER A N 1
ATOM 643 C CA . SER A 1 85 ? 27.699 -4.063 -25.772 1.00 90.56 85 SER A CA 1
ATOM 644 C C . SER A 1 85 ? 27.255 -4.330 -27.212 1.00 90.56 85 SER A C 1
ATOM 646 O O . SER A 1 85 ? 27.983 -5.011 -27.932 1.00 90.56 85 SER A O 1
ATOM 648 N N . PHE A 1 86 ? 26.097 -3.799 -27.636 1.00 87.12 86 PHE A N 1
ATOM 649 C CA . PHE A 1 86 ? 25.518 -4.013 -28.970 1.00 87.12 86 PHE A CA 1
ATOM 650 C C . PHE A 1 86 ? 25.410 -5.506 -29.334 1.00 87.12 86 PHE A C 1
ATOM 652 O O . PHE A 1 86 ? 25.658 -5.917 -30.467 1.00 87.12 86 PHE A O 1
ATOM 659 N N . ASN A 1 87 ? 25.082 -6.341 -28.342 1.00 93.12 87 ASN A N 1
ATOM 660 C CA . ASN A 1 87 ? 24.893 -7.774 -28.526 1.00 93.12 87 ASN A CA 1
ATOM 661 C C . ASN A 1 87 ? 23.398 -8.087 -28.625 1.00 93.12 87 ASN A C 1
ATOM 663 O O . ASN A 1 87 ? 22.753 -8.434 -27.633 1.00 93.12 87 ASN A O 1
ATOM 667 N N . ASP A 1 88 ? 22.859 -7.984 -29.838 1.00 92.38 88 ASP A N 1
ATOM 668 C CA . ASP A 1 88 ? 21.425 -8.143 -30.096 1.00 92.38 88 ASP A CA 1
ATOM 669 C C . ASP A 1 88 ? 20.887 -9.507 -29.665 1.00 92.38 88 ASP A C 1
ATOM 671 O O . ASP A 1 88 ? 19.781 -9.601 -29.136 1.00 92.38 88 ASP A O 1
ATOM 675 N N . ALA A 1 89 ? 21.664 -10.578 -29.853 1.00 95.50 89 ALA A N 1
ATOM 676 C CA . ALA A 1 89 ? 21.251 -11.920 -29.455 1.00 95.50 89 ALA A CA 1
ATOM 677 C C . ALA A 1 89 ? 21.076 -12.018 -27.931 1.00 95.50 89 ALA A C 1
ATOM 679 O O . ALA A 1 89 ? 20.026 -12.457 -27.459 1.00 95.50 89 ALA A O 1
ATOM 680 N N . ALA A 1 90 ? 22.066 -11.543 -27.168 1.00 95.12 90 ALA A N 1
ATOM 681 C CA . ALA A 1 90 ? 21.992 -11.516 -25.709 1.00 95.12 90 ALA A CA 1
ATOM 682 C C . ALA A 1 90 ? 20.897 -10.563 -25.208 1.00 95.12 90 ALA A C 1
ATOM 684 O O . ALA A 1 90 ? 20.190 -10.882 -24.252 1.00 95.12 90 ALA A O 1
ATOM 685 N N . LEU A 1 91 ? 20.714 -9.412 -25.864 1.00 94.94 91 LEU A N 1
ATOM 686 C CA . LEU A 1 91 ? 19.672 -8.457 -25.500 1.00 94.94 91 LEU A CA 1
ATOM 687 C C . LEU A 1 91 ? 18.279 -9.050 -25.729 1.00 94.94 91 LEU A C 1
ATOM 689 O O . LEU A 1 91 ? 17.408 -8.907 -24.876 1.00 94.94 91 LEU A O 1
ATOM 693 N N . ASN A 1 92 ? 18.065 -9.745 -26.846 1.00 95.94 92 ASN A N 1
ATOM 694 C CA . ASN A 1 92 ? 16.793 -10.397 -27.146 1.00 95.94 92 ASN A CA 1
ATOM 695 C C . ASN A 1 92 ? 16.476 -11.523 -26.155 1.00 95.94 92 ASN A C 1
ATOM 697 O O . ASN A 1 92 ? 15.330 -11.633 -25.714 1.00 95.94 92 ASN A O 1
ATOM 701 N N . GLU A 1 93 ? 17.475 -12.315 -25.756 1.00 96.31 93 GLU A N 1
ATOM 702 C CA . GLU A 1 93 ? 17.311 -13.326 -24.707 1.00 96.31 93 GLU A CA 1
ATOM 703 C C . GLU A 1 93 ? 16.938 -12.681 -23.363 1.00 96.31 93 GLU A C 1
ATOM 705 O O . GLU A 1 93 ? 15.989 -13.110 -22.699 1.00 96.31 93 GLU A O 1
ATOM 710 N N . LEU A 1 94 ? 17.632 -11.605 -22.984 1.00 95.88 94 LEU A N 1
ATOM 711 C CA . LEU A 1 94 ? 17.369 -10.881 -21.745 1.00 95.88 94 LEU A CA 1
ATOM 712 C C . LEU A 1 94 ? 15.965 -10.260 -21.735 1.00 95.88 94 LEU A C 1
ATOM 714 O O . LEU A 1 94 ? 15.217 -10.429 -20.771 1.00 95.88 94 LEU A O 1
ATOM 718 N N . LYS A 1 95 ? 15.569 -9.609 -22.835 1.00 97.19 95 LYS A N 1
ATOM 719 C CA . LYS A 1 95 ? 14.216 -9.070 -23.022 1.00 97.19 95 LYS A CA 1
ATOM 720 C C . LYS A 1 95 ? 13.159 -10.167 -22.914 1.00 97.19 95 LYS A C 1
ATOM 722 O O . LYS A 1 95 ? 12.160 -9.974 -22.230 1.00 97.19 95 LYS A O 1
ATOM 727 N N . ALA A 1 96 ? 13.381 -11.328 -23.537 1.00 97.06 96 ALA A N 1
ATOM 728 C CA . ALA A 1 96 ? 12.467 -12.466 -23.442 1.00 97.06 96 ALA A CA 1
ATOM 729 C C . ALA A 1 96 ? 12.317 -12.985 -22.006 1.00 97.06 96 ALA A C 1
ATOM 731 O O . ALA A 1 96 ? 11.200 -13.276 -21.577 1.00 97.06 96 ALA A O 1
ATOM 732 N N . ARG A 1 97 ? 13.413 -13.032 -21.240 1.00 95.56 97 ARG A N 1
ATOM 733 C CA . ARG A 1 97 ? 13.388 -13.420 -19.824 1.00 95.56 97 ARG A CA 1
ATOM 734 C C . ARG A 1 97 ? 12.550 -12.460 -18.976 1.00 95.56 97 ARG A C 1
ATOM 736 O O . ARG A 1 97 ? 11.692 -12.915 -18.217 1.00 95.56 97 ARG A O 1
ATOM 743 N N . TYR A 1 98 ? 12.780 -11.150 -19.096 1.00 96.94 98 TYR A N 1
ATOM 744 C CA . TYR A 1 98 ? 12.017 -10.153 -18.336 1.00 96.94 98 TYR A CA 1
ATOM 745 C C . TYR A 1 98 ? 10.550 -10.114 -18.748 1.00 96.94 98 TYR A C 1
ATOM 747 O O . TYR A 1 98 ? 9.688 -10.094 -17.873 1.00 96.94 98 TYR A O 1
ATOM 755 N N . ARG A 1 99 ? 10.264 -10.199 -20.052 1.00 97.81 99 ARG A N 1
ATOM 756 C CA . ARG A 1 99 ? 8.898 -10.300 -20.572 1.00 97.81 99 ARG A CA 1
ATOM 757 C C . ARG A 1 99 ? 8.153 -11.467 -19.935 1.00 97.81 99 ARG A C 1
ATOM 759 O O . ARG A 1 99 ? 7.142 -11.237 -19.288 1.00 97.81 99 ARG A O 1
ATOM 766 N N . GLY A 1 100 ? 8.695 -12.683 -20.027 1.00 96.31 100 GLY A N 1
ATOM 767 C CA . GLY A 1 100 ? 8.048 -13.864 -19.450 1.00 96.31 100 GLY A CA 1
ATOM 768 C C . GLY A 1 100 ? 7.866 -13.763 -17.933 1.00 96.31 100 GLY A C 1
ATOM 769 O O . GLY A 1 100 ? 6.837 -14.176 -17.407 1.00 96.31 100 GLY A O 1
ATOM 770 N N . THR A 1 101 ? 8.823 -13.154 -17.224 1.00 96.19 101 THR A N 1
ATOM 771 C CA . THR A 1 101 ? 8.716 -12.934 -15.771 1.00 96.19 101 THR A CA 1
ATOM 772 C C . THR A 1 101 ? 7.597 -11.949 -15.421 1.00 96.19 101 THR A C 1
ATOM 774 O O . THR A 1 101 ? 6.854 -12.185 -14.475 1.00 96.19 101 THR A O 1
ATOM 777 N N . ILE A 1 102 ? 7.450 -10.855 -16.172 1.00 97.50 102 ILE A N 1
ATOM 778 C CA . ILE A 1 102 ? 6.389 -9.864 -15.941 1.00 97.50 102 ILE A CA 1
ATOM 779 C C . ILE A 1 102 ? 5.027 -10.442 -16.345 1.00 97.50 102 ILE A C 1
ATOM 781 O O . ILE A 1 102 ? 4.058 -10.310 -15.602 1.00 97.50 102 ILE A O 1
ATOM 785 N N . GLU A 1 103 ? 4.949 -11.130 -17.486 1.00 97.50 103 GLU A N 1
ATOM 786 C CA . GLU A 1 103 ? 3.715 -11.752 -17.969 1.00 97.50 103 GLU A CA 1
ATOM 787 C C . GLU A 1 103 ? 3.167 -12.767 -16.963 1.00 97.50 103 GLU A C 1
ATOM 789 O O . GLU A 1 103 ? 1.987 -12.712 -16.611 1.00 97.50 103 GLU A O 1
ATOM 794 N N . CYS A 1 104 ? 4.032 -13.656 -16.474 1.00 95.50 104 CYS A N 1
ATOM 795 C CA . CYS A 1 104 ? 3.645 -14.803 -15.663 1.00 95.50 104 CYS A CA 1
ATOM 796 C C . CYS A 1 104 ? 3.801 -14.615 -14.148 1.00 95.50 104 CYS A C 1
ATOM 798 O O . CYS A 1 104 ? 3.375 -15.486 -13.385 1.00 95.50 104 CYS A O 1
ATOM 800 N N . GLY A 1 105 ? 4.450 -13.548 -13.690 1.00 94.44 105 GLY A N 1
ATOM 801 C CA . GLY A 1 105 ? 4.887 -13.451 -12.300 1.00 94.44 105 GLY A CA 1
ATOM 802 C C . GLY A 1 105 ? 5.878 -14.562 -11.945 1.00 94.44 105 GLY A C 1
ATOM 803 O O . GLY A 1 105 ? 6.514 -15.164 -12.817 1.00 94.44 105 GLY A O 1
ATOM 804 N N . ARG A 1 106 ? 6.004 -14.873 -10.651 1.00 92.56 106 ARG A N 1
ATOM 805 C CA . ARG A 1 106 ? 6.866 -15.968 -10.174 1.00 92.56 106 ARG A CA 1
ATOM 806 C C . ARG A 1 106 ? 6.145 -16.827 -9.144 1.00 92.56 106 ARG A C 1
ATOM 808 O O . ARG A 1 106 ? 5.790 -16.363 -8.063 1.00 92.56 106 ARG A O 1
ATOM 815 N N . ASN A 1 107 ? 5.966 -18.105 -9.465 1.00 91.44 107 ASN A N 1
ATOM 816 C CA . ASN A 1 107 ? 5.302 -19.048 -8.575 1.00 91.44 107 ASN A CA 1
ATOM 817 C C . ASN A 1 107 ? 6.075 -19.205 -7.249 1.00 91.44 107 ASN A C 1
ATOM 819 O O . ASN A 1 107 ? 7.293 -19.400 -7.234 1.00 91.44 107 ASN A O 1
ATOM 823 N N . GLY A 1 108 ? 5.366 -19.136 -6.124 1.00 90.31 108 GLY A N 1
ATOM 824 C CA . GLY A 1 108 ? 5.956 -19.205 -4.787 1.00 90.31 108 GLY A CA 1
ATOM 825 C C . GLY A 1 108 ? 6.688 -17.932 -4.342 1.00 90.31 108 GLY A C 1
ATOM 826 O O . GLY A 1 108 ? 7.497 -18.008 -3.411 1.00 90.31 108 GLY A O 1
ATOM 827 N N . THR A 1 109 ? 6.441 -16.789 -4.991 1.00 92.00 109 THR A N 1
ATOM 828 C CA . THR A 1 109 ? 6.864 -15.454 -4.531 1.00 92.00 109 THR A CA 1
ATOM 829 C C . THR A 1 109 ? 5.674 -14.487 -4.513 1.00 92.00 109 THR A C 1
ATOM 831 O O . THR A 1 109 ? 4.602 -14.796 -5.030 1.00 92.00 109 THR A O 1
ATOM 834 N N . ALA A 1 110 ? 5.860 -13.296 -3.944 1.00 92.69 110 ALA A N 1
ATOM 835 C CA . ALA A 1 110 ? 4.854 -12.233 -3.952 1.00 92.69 110 ALA A CA 1
ATOM 836 C C . ALA A 1 110 ? 4.730 -11.494 -5.303 1.00 92.69 110 ALA A C 1
ATOM 838 O O . ALA A 1 110 ? 4.029 -10.495 -5.379 1.00 92.69 110 ALA A O 1
ATOM 839 N N . MET A 1 111 ? 5.434 -11.925 -6.362 1.00 94.19 111 MET A N 1
ATOM 840 C CA . MET A 1 111 ? 5.385 -11.271 -7.675 1.00 94.19 111 MET A CA 1
ATOM 841 C C . MET A 1 111 ? 4.230 -11.840 -8.521 1.00 94.19 111 MET A C 1
ATOM 843 O O . MET A 1 111 ? 4.376 -12.954 -9.043 1.00 94.19 111 MET A O 1
ATOM 847 N N . PRO A 1 112 ? 3.122 -11.093 -8.702 1.00 93.25 112 PRO A N 1
ATOM 848 C CA . PRO A 1 112 ? 1.952 -11.578 -9.426 1.00 93.25 112 PRO A CA 1
ATOM 849 C C . PRO A 1 112 ? 2.184 -11.590 -10.947 1.00 93.25 112 PRO A C 1
ATOM 851 O O . PRO A 1 112 ? 3.113 -10.937 -11.439 1.00 93.25 112 PRO A O 1
ATOM 854 N N . PRO A 1 113 ? 1.343 -12.305 -11.717 1.00 95.50 113 PRO A N 1
ATOM 855 C CA . PRO A 1 113 ? 1.290 -12.151 -13.165 1.00 95.50 113 PRO A CA 1
ATOM 856 C C . PRO A 1 113 ? 0.689 -10.793 -13.544 1.00 95.50 113 PRO A C 1
ATOM 858 O O . PRO A 1 113 ? -0.356 -10.402 -13.027 1.00 95.50 113 PRO A O 1
ATOM 861 N N . TRP A 1 114 ? 1.315 -10.084 -14.485 1.00 96.69 114 TRP A N 1
ATOM 862 C CA . TRP A 1 114 ? 0.829 -8.776 -14.940 1.00 96.69 114 TRP A CA 1
ATOM 863 C C . TRP A 1 114 ? 0.119 -8.824 -16.285 1.00 96.69 114 TRP A C 1
ATOM 865 O O . TRP A 1 114 ? -0.674 -7.929 -16.578 1.00 96.69 114 TRP A O 1
ATOM 875 N N . ALA A 1 115 ? 0.350 -9.851 -17.102 1.00 97.31 115 ALA A N 1
ATOM 876 C CA . ALA A 1 115 ? -0.323 -9.951 -18.389 1.00 97.31 115 ALA A CA 1
ATOM 877 C C . ALA A 1 115 ? -1.818 -10.221 -18.221 1.00 97.31 115 ALA A C 1
ATOM 879 O O . ALA A 1 115 ? -2.217 -11.102 -17.460 1.00 97.31 115 ALA A O 1
ATOM 880 N N . VAL A 1 116 ? -2.641 -9.560 -19.040 1.00 96.88 116 VAL A N 1
ATOM 881 C CA . VAL A 1 116 ? -4.088 -9.840 -19.132 1.00 96.88 116 VAL A CA 1
ATOM 882 C C . VAL A 1 116 ? -4.366 -11.321 -19.416 1.00 96.88 116 VAL A C 1
ATOM 884 O O . VAL A 1 116 ? -5.298 -11.893 -18.858 1.00 96.88 116 VAL A O 1
ATOM 887 N N . ALA A 1 117 ? -3.522 -11.980 -20.216 1.00 93.69 117 ALA A N 1
ATOM 888 C CA . ALA A 1 117 ? -3.633 -13.413 -20.507 1.00 93.69 117 ALA A CA 1
ATOM 889 C C . ALA A 1 117 ? -3.487 -14.319 -19.265 1.00 93.69 117 ALA A C 1
ATOM 891 O O . ALA A 1 117 ? -3.892 -15.480 -19.297 1.00 93.69 117 ALA A O 1
ATOM 892 N N . HIS A 1 118 ? -2.924 -13.790 -18.178 1.00 93.06 118 HIS A N 1
ATOM 893 C CA . HIS A 1 118 ? -2.670 -14.490 -16.921 1.00 93.06 118 HIS A CA 1
ATOM 894 C C . HIS A 1 118 ? -3.393 -13.836 -15.731 1.00 93.06 118 HIS A C 1
ATOM 896 O O . HIS A 1 118 ? -3.035 -14.089 -14.585 1.00 93.06 118 HIS A O 1
ATOM 902 N N . GLY A 1 119 ? -4.422 -13.020 -15.997 1.00 91.31 119 GLY A N 1
ATOM 903 C CA . GLY A 1 119 ? -5.255 -12.383 -14.970 1.00 91.31 119 GLY A CA 1
ATOM 904 C C . GLY A 1 119 ? -4.754 -11.026 -14.466 1.00 91.31 119 GLY A C 1
ATOM 905 O O . GLY A 1 119 ? -5.376 -10.458 -13.574 1.00 91.31 119 GLY A O 1
ATOM 906 N N . GLY A 1 120 ? -3.666 -10.494 -15.029 1.00 94.62 120 GLY A N 1
ATOM 907 C CA . GLY A 1 120 ? -3.155 -9.161 -14.708 1.00 94.62 120 GLY A CA 1
ATOM 908 C C . GLY A 1 120 ? -3.814 -8.032 -15.513 1.00 94.62 120 GLY A C 1
ATOM 909 O O . GLY A 1 120 ? -4.763 -8.235 -16.270 1.00 94.62 120 GLY A O 1
ATOM 910 N N . SER A 1 121 ? -3.301 -6.810 -15.361 1.00 95.62 121 SER A N 1
ATOM 911 C CA . SER A 1 121 ? -3.873 -5.582 -15.941 1.00 95.62 121 SER A CA 1
ATOM 912 C C . SER A 1 121 ? -3.134 -5.049 -17.178 1.00 95.62 121 SER A C 1
ATOM 914 O O . SER A 1 121 ? -3.564 -4.068 -17.791 1.00 95.62 121 SER A O 1
ATOM 916 N N . MET A 1 122 ? -2.013 -5.661 -17.564 1.00 97.81 122 MET A N 1
ATOM 917 C CA . MET A 1 122 ? -1.104 -5.132 -18.580 1.00 97.81 122 MET A CA 1
ATOM 918 C C . MET A 1 122 ? -1.235 -5.857 -19.921 1.00 97.81 122 MET A C 1
ATOM 920 O O . MET A 1 122 ? -1.256 -7.087 -20.006 1.00 97.81 122 MET A O 1
ATOM 924 N N . ASN A 1 123 ? -1.305 -5.071 -20.996 1.00 97.81 123 ASN A N 1
ATOM 925 C CA . ASN A 1 123 ? -1.215 -5.582 -22.361 1.00 97.81 123 ASN A CA 1
ATOM 926 C C . ASN A 1 123 ? 0.256 -5.749 -22.785 1.00 97.81 123 ASN A C 1
ATOM 928 O O . ASN A 1 123 ? 1.172 -5.307 -22.093 1.00 97.81 123 ASN A O 1
ATOM 932 N N . PHE A 1 124 ? 0.470 -6.342 -23.960 1.00 97.19 124 PHE A N 1
ATOM 933 C CA . PHE A 1 124 ? 1.805 -6.562 -24.521 1.00 97.19 124 PHE A CA 1
ATOM 934 C C . PHE A 1 124 ? 2.655 -5.282 -24.575 1.00 97.19 124 PHE A C 1
ATOM 936 O O . PHE A 1 124 ? 3.795 -5.287 -24.131 1.00 97.19 124 PHE A O 1
ATOM 943 N N . PHE A 1 125 ? 2.100 -4.157 -25.035 1.00 97.50 125 PHE A N 1
ATOM 944 C CA . PHE A 1 125 ? 2.850 -2.902 -25.147 1.00 97.50 125 PHE A CA 1
ATOM 945 C C . PHE A 1 125 ? 3.274 -2.329 -23.791 1.00 97.50 125 PHE A C 1
ATOM 947 O O . PHE A 1 125 ? 4.364 -1.774 -23.677 1.00 97.50 125 PHE A O 1
ATOM 954 N N . HIS A 1 126 ? 2.442 -2.462 -22.753 1.00 98.38 126 HIS A N 1
ATOM 955 C CA . HIS A 1 126 ? 2.824 -2.070 -21.394 1.00 98.38 126 HIS A CA 1
ATOM 956 C C . HIS A 1 126 ? 4.030 -2.880 -20.908 1.00 98.38 126 HIS A C 1
ATOM 958 O O . HIS A 1 126 ? 4.985 -2.308 -20.384 1.00 98.38 126 HIS A O 1
ATOM 964 N N . ILE A 1 127 ? 4.005 -4.193 -21.139 1.00 98.50 127 ILE A N 1
ATOM 965 C CA . ILE A 1 127 ? 5.089 -5.095 -20.746 1.00 98.50 127 ILE A CA 1
ATOM 966 C C . ILE A 1 127 ? 6.357 -4.784 -21.544 1.00 98.50 127 ILE A C 1
ATOM 968 O O . ILE A 1 127 ? 7.422 -4.667 -20.948 1.00 98.50 127 ILE A O 1
ATOM 972 N N . GLU A 1 128 ? 6.257 -4.541 -22.851 1.00 98.00 128 GLU A N 1
ATOM 973 C CA . GLU A 1 128 ? 7.414 -4.156 -23.668 1.00 98.00 128 GLU A CA 1
ATOM 974 C C . GLU A 1 128 ? 8.064 -2.853 -23.212 1.00 98.00 128 GLU A C 1
ATOM 976 O O . GLU A 1 128 ? 9.290 -2.763 -23.176 1.00 98.00 128 GLU A O 1
ATOM 981 N N . ASN A 1 129 ? 7.269 -1.856 -22.821 1.00 98.25 129 ASN A N 1
ATOM 982 C CA . ASN A 1 129 ? 7.795 -0.596 -22.297 1.00 98.25 129 ASN A CA 1
ATOM 983 C C . ASN A 1 129 ? 8.568 -0.814 -20.980 1.00 98.25 129 ASN A C 1
ATOM 985 O O . ASN A 1 129 ? 9.643 -0.244 -20.792 1.00 98.25 129 ASN A O 1
ATOM 989 N N . LEU A 1 130 ? 8.062 -1.674 -20.085 1.00 98.12 130 LEU A N 1
ATOM 990 C CA . LEU A 1 130 ? 8.761 -2.056 -18.849 1.00 98.12 130 LEU A CA 1
ATOM 991 C C . LEU A 1 130 ? 10.046 -2.842 -19.137 1.00 98.12 130 LEU A C 1
ATOM 993 O O . LEU A 1 130 ? 11.093 -2.566 -18.557 1.00 98.12 130 LEU A O 1
ATOM 997 N N . VAL A 1 131 ? 9.986 -3.800 -20.063 1.00 98.00 131 VAL A N 1
ATOM 998 C CA . VAL A 1 131 ? 11.152 -4.580 -20.492 1.00 98.00 131 VAL A CA 1
ATOM 999 C C . VAL A 1 131 ? 12.212 -3.666 -21.105 1.00 98.00 131 VAL A C 1
ATOM 1001 O O . VAL A 1 131 ? 13.394 -3.824 -20.801 1.00 98.00 131 VAL A O 1
ATOM 1004 N N . ALA A 1 132 ? 11.815 -2.691 -21.926 1.00 97.12 132 ALA A N 1
ATOM 1005 C CA . ALA A 1 132 ? 12.723 -1.693 -22.478 1.00 97.12 132 ALA A CA 1
ATOM 1006 C C . ALA A 1 132 ? 13.406 -0.893 -21.360 1.00 97.12 132 ALA A C 1
ATOM 1008 O O . ALA A 1 132 ? 14.633 -0.848 -21.333 1.00 97.12 132 ALA A O 1
ATOM 1009 N N . LEU A 1 133 ? 12.642 -0.351 -20.401 1.00 97.62 133 LEU A N 1
ATOM 1010 C CA . LEU A 1 133 ? 13.194 0.376 -19.249 1.00 97.62 133 LEU A CA 1
ATOM 1011 C C . LEU A 1 133 ? 14.278 -0.444 -18.526 1.00 97.62 133 LEU A C 1
ATOM 1013 O O . LEU A 1 133 ? 15.391 0.041 -18.329 1.00 97.62 133 LEU A O 1
ATOM 1017 N N . ILE A 1 134 ? 13.966 -1.697 -18.182 1.00 97.19 134 ILE A N 1
ATOM 1018 C CA . ILE A 1 134 ? 14.849 -2.573 -17.397 1.00 97.19 134 ILE A CA 1
ATOM 1019 C C . ILE A 1 134 ? 16.108 -2.967 -18.180 1.00 97.19 134 ILE A C 1
ATOM 1021 O O . ILE A 1 134 ? 17.200 -3.009 -17.616 1.00 97.19 134 ILE A O 1
ATOM 1025 N N . THR A 1 135 ? 15.962 -3.285 -19.469 1.00 96.25 135 THR A N 1
ATOM 1026 C CA . THR A 1 135 ? 17.032 -3.939 -20.243 1.00 96.25 135 THR A CA 1
ATOM 1027 C C . THR A 1 135 ? 17.916 -2.992 -21.043 1.00 96.25 135 THR A C 1
ATOM 1029 O O . THR A 1 135 ? 18.998 -3.387 -21.476 1.00 96.25 135 THR A O 1
ATOM 1032 N N . THR A 1 136 ? 17.483 -1.751 -21.271 1.00 92.06 136 THR A N 1
ATOM 1033 C CA . THR A 1 136 ? 18.278 -0.782 -22.040 1.00 92.06 136 THR A CA 1
ATOM 1034 C C . THR A 1 136 ? 18.747 0.386 -21.193 1.00 92.06 136 THR A C 1
ATOM 1036 O O . THR A 1 136 ? 19.886 0.819 -21.360 1.00 92.06 136 THR A O 1
ATOM 1039 N N . ASN A 1 137 ? 17.914 0.870 -20.264 1.00 83.06 137 ASN A N 1
ATOM 1040 C CA . ASN A 1 137 ? 18.106 2.176 -19.634 1.00 83.06 137 ASN A CA 1
ATOM 1041 C C . ASN A 1 137 ? 18.435 3.268 -20.677 1.00 83.06 137 ASN A C 1
ATOM 1043 O O . ASN A 1 137 ? 19.440 3.974 -20.577 1.00 83.06 137 ASN A O 1
ATOM 1047 N N . ALA A 1 138 ? 17.648 3.334 -21.752 1.00 85.62 138 ALA A N 1
ATOM 1048 C CA . ALA A 1 138 ? 17.835 4.354 -22.775 1.00 85.62 138 ALA A CA 1
ATOM 1049 C C . ALA A 1 138 ? 17.398 5.733 -22.258 1.00 85.62 138 ALA A C 1
ATOM 1051 O O . ALA A 1 138 ? 16.306 5.870 -21.697 1.00 85.62 138 ALA A O 1
ATOM 1052 N N . GLY A 1 139 ? 18.234 6.745 -22.500 1.00 86.50 139 GLY A N 1
ATOM 1053 C CA . GLY A 1 139 ? 17.980 8.123 -22.080 1.00 86.50 139 GLY A CA 1
ATOM 1054 C C . GLY A 1 139 ? 18.136 8.314 -20.572 1.00 86.50 139 GLY A C 1
ATOM 1055 O O . GLY A 1 139 ? 19.109 7.846 -19.988 1.00 86.50 139 GLY A O 1
ATOM 1056 N N . ASN A 1 140 ? 17.180 9.023 -19.971 1.00 89.25 140 ASN A N 1
ATOM 1057 C CA . ASN A 1 140 ? 17.102 9.331 -18.541 1.00 89.25 140 ASN A CA 1
ATOM 1058 C C . ASN A 1 140 ? 15.850 8.708 -17.885 1.00 89.25 140 ASN A C 1
ATOM 1060 O O . ASN A 1 140 ? 15.198 9.307 -17.029 1.00 89.25 140 ASN A O 1
ATOM 1064 N N . ALA A 1 141 ? 15.438 7.528 -18.353 1.00 92.00 141 ALA A N 1
ATOM 1065 C CA . ALA A 1 141 ? 14.152 6.952 -17.975 1.00 92.00 141 ALA A CA 1
ATOM 1066 C C . ALA A 1 141 ? 14.084 6.498 -16.504 1.00 92.00 141 ALA A C 1
ATOM 1068 O O . ALA A 1 141 ? 13.009 6.537 -15.908 1.00 92.00 141 ALA A O 1
ATOM 1069 N N . TRP A 1 142 ? 15.202 6.094 -15.889 1.00 94.56 142 TRP A N 1
ATOM 1070 C CA . TRP A 1 142 ? 15.221 5.808 -14.447 1.00 94.56 142 TRP A CA 1
ATOM 1071 C C . TRP A 1 142 ? 15.191 7.086 -13.603 1.00 94.56 142 TRP A C 1
ATOM 1073 O O . TRP A 1 142 ? 14.591 7.084 -12.531 1.00 94.56 142 TRP A O 1
ATOM 1083 N N . GLU A 1 143 ? 15.763 8.188 -14.088 1.00 94.62 143 GLU A N 1
ATOM 1084 C CA . GLU A 1 143 ? 15.621 9.507 -13.470 1.00 94.62 143 GLU A CA 1
ATOM 1085 C C . GLU A 1 143 ? 14.171 10.006 -13.554 1.00 94.62 143 GLU A C 1
ATOM 1087 O O . GLU A 1 143 ? 13.650 10.541 -12.578 1.00 94.62 143 GLU A O 1
ATOM 1092 N N . GLU A 1 144 ? 13.489 9.768 -14.678 1.00 94.31 144 GLU A N 1
ATOM 1093 C CA . GLU A 1 144 ? 12.048 10.022 -14.813 1.00 94.31 144 GLU A CA 1
ATOM 1094 C C . GLU A 1 144 ? 11.239 9.173 -13.817 1.00 94.31 144 GLU A C 1
ATOM 1096 O O . GLU A 1 144 ? 10.342 9.687 -13.151 1.00 94.31 144 GLU A O 1
ATOM 1101 N N . ALA A 1 145 ? 11.572 7.884 -13.659 1.00 95.50 145 ALA A N 1
ATOM 1102 C CA . ALA A 1 145 ? 10.926 7.023 -12.665 1.00 95.50 145 ALA A CA 1
ATOM 1103 C C . ALA A 1 145 ? 11.124 7.555 -11.234 1.00 95.50 145 ALA A C 1
ATOM 1105 O O . ALA A 1 145 ? 10.173 7.561 -10.452 1.00 95.50 145 ALA A O 1
ATOM 1106 N N . ALA A 1 146 ? 12.324 8.057 -10.920 1.00 95.12 146 ALA A N 1
ATOM 1107 C CA . ALA A 1 146 ? 12.631 8.686 -9.638 1.00 95.12 146 ALA A CA 1
ATOM 1108 C C . ALA A 1 146 ? 11.774 9.937 -9.397 1.00 95.12 146 ALA A C 1
ATOM 1110 O O . ALA A 1 146 ? 11.180 10.080 -8.332 1.00 95.12 146 ALA A O 1
ATOM 1111 N N . HIS A 1 147 ? 11.683 10.823 -10.394 1.00 95.69 147 HIS A N 1
ATOM 1112 C CA . HIS A 1 147 ? 10.888 12.047 -10.305 1.00 95.69 147 HIS A CA 1
ATOM 1113 C C . HIS A 1 147 ? 9.408 11.737 -10.058 1.00 95.69 147 HIS A C 1
ATOM 1115 O O . HIS A 1 147 ? 8.794 12.314 -9.166 1.00 95.69 147 HIS A O 1
ATOM 1121 N N . LEU A 1 148 ? 8.851 10.782 -10.807 1.00 96.44 148 LEU A N 1
ATOM 1122 C CA . LEU A 1 148 ? 7.461 10.354 -10.643 1.00 96.44 148 LEU A CA 1
ATOM 1123 C C . LEU A 1 148 ? 7.208 9.723 -9.270 1.00 96.44 148 LEU A C 1
ATOM 1125 O O . LEU A 1 148 ? 6.147 9.936 -8.691 1.00 96.44 148 LEU A O 1
ATOM 1129 N N . ALA A 1 149 ? 8.164 8.955 -8.743 1.00 95.50 149 ALA A N 1
ATOM 1130 C CA . ALA A 1 149 ? 8.058 8.384 -7.406 1.00 95.50 149 ALA A CA 1
ATOM 1131 C C . ALA A 1 149 ? 8.018 9.476 -6.323 1.00 95.50 149 ALA A C 1
ATOM 1133 O O . ALA A 1 149 ? 7.154 9.426 -5.450 1.00 95.50 149 ALA A O 1
ATOM 1134 N N . VAL A 1 150 ? 8.899 10.481 -6.420 1.00 95.50 150 VAL A N 1
ATOM 1135 C CA . VAL A 1 150 ? 8.924 11.632 -5.501 1.00 95.50 150 VAL A CA 1
ATOM 1136 C C . VAL A 1 150 ? 7.622 12.422 -5.582 1.00 95.50 150 VAL A C 1
ATOM 1138 O O . VAL A 1 150 ? 7.002 12.651 -4.552 1.00 95.50 150 VAL A O 1
ATOM 1141 N N . GLU A 1 151 ? 7.160 12.763 -6.787 1.00 95.81 151 GLU A N 1
ATOM 1142 C CA . GLU A 1 151 ? 5.907 13.505 -6.992 1.00 95.81 151 GLU A CA 1
ATOM 1143 C C . GLU A 1 151 ? 4.703 12.784 -6.354 1.00 95.81 151 GLU A C 1
ATOM 1145 O O . GLU A 1 151 ? 3.862 13.400 -5.700 1.00 95.81 151 GLU A O 1
ATOM 1150 N N . GLN A 1 152 ? 4.626 11.459 -6.499 1.00 95.00 152 GLN A N 1
ATOM 1151 C CA . GLN A 1 152 ? 3.560 10.656 -5.895 1.00 95.00 152 GLN A CA 1
ATOM 1152 C C . GLN A 1 152 ? 3.644 10.593 -4.370 1.00 95.00 152 GLN A C 1
ATOM 1154 O O . GLN A 1 152 ? 2.611 10.621 -3.693 1.00 95.00 152 GLN A O 1
ATOM 1159 N N . ASP A 1 153 ? 4.854 10.474 -3.830 1.00 96.06 153 ASP A N 1
ATOM 1160 C CA . ASP A 1 153 ? 5.070 10.435 -2.389 1.00 96.06 153 ASP A CA 1
ATOM 1161 C C . ASP 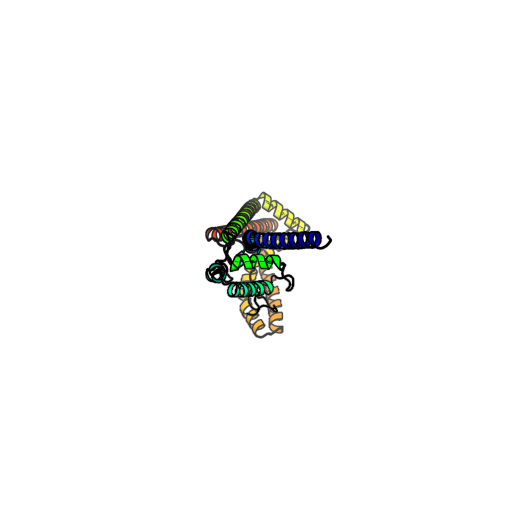A 1 153 ? 4.786 11.806 -1.753 1.00 96.06 153 ASP A C 1
ATOM 1163 O O . ASP A 1 153 ? 4.107 11.860 -0.733 1.00 96.06 153 ASP A O 1
ATOM 1167 N N . GLU A 1 154 ? 5.167 12.914 -2.393 1.00 96.00 154 GLU A N 1
ATOM 1168 C CA . GLU A 1 154 ? 4.817 14.272 -1.949 1.00 96.00 154 GLU A CA 1
ATOM 1169 C C . GLU A 1 154 ? 3.297 14.479 -1.890 1.00 96.00 154 GLU A C 1
ATOM 1171 O O . GLU A 1 154 ? 2.773 14.954 -0.883 1.00 96.00 154 GLU A O 1
ATOM 1176 N N . LEU A 1 155 ? 2.561 14.056 -2.924 1.00 95.94 155 LEU A N 1
ATOM 1177 C CA . LEU A 1 155 ? 1.093 14.099 -2.910 1.00 95.94 155 LEU A CA 1
ATOM 1178 C C . LEU A 1 155 ? 0.497 13.235 -1.790 1.00 95.94 155 LEU A C 1
ATOM 1180 O O . LEU A 1 155 ? -0.517 13.602 -1.194 1.00 95.94 155 LEU A O 1
ATOM 1184 N N . THR A 1 156 ? 1.124 12.095 -1.498 1.00 95.94 156 THR A N 1
ATOM 1185 C CA . THR A 1 156 ? 0.705 11.220 -0.398 1.00 95.94 156 THR A CA 1
ATOM 1186 C C . THR A 1 156 ? 0.936 11.895 0.954 1.00 95.94 156 THR A C 1
ATOM 1188 O O . THR A 1 156 ? 0.039 11.867 1.793 1.00 95.94 156 THR A O 1
ATOM 1191 N N . LEU A 1 157 ? 2.084 12.553 1.155 1.00 97.44 157 LEU A N 1
ATOM 1192 C CA . LEU A 1 157 ? 2.385 13.303 2.379 1.00 97.44 157 LEU A CA 1
ATOM 1193 C C . LEU A 1 157 ? 1.374 14.421 2.619 1.00 97.44 157 LEU A C 1
ATOM 1195 O O . LEU A 1 157 ? 0.828 14.494 3.714 1.00 97.44 157 LEU A O 1
ATOM 1199 N N . VAL A 1 158 ? 1.044 15.213 1.593 1.00 97.56 158 VAL A N 1
ATOM 1200 C CA . VAL A 1 158 ? 0.012 16.261 1.701 1.00 97.56 158 VAL A CA 1
ATOM 1201 C C . VAL A 1 158 ? -1.324 15.670 2.171 1.00 97.56 158 VAL A C 1
ATOM 1203 O O . VAL A 1 158 ? -1.956 16.197 3.083 1.00 97.56 158 VAL A O 1
ATOM 1206 N N . GLY A 1 159 ? -1.737 14.530 1.606 1.00 97.00 159 GLY A N 1
ATOM 1207 C CA . GLY A 1 159 ? -2.961 13.851 2.036 1.00 97.00 159 GLY A CA 1
ATOM 1208 C C . GLY A 1 159 ? -2.910 13.338 3.483 1.00 97.00 159 GLY A C 1
ATOM 1209 O O . GLY A 1 159 ? -3.926 13.361 4.180 1.00 97.00 159 GLY A O 1
ATOM 1210 N N . LEU A 1 160 ? -1.743 12.889 3.952 1.00 97.19 160 LEU A N 1
ATOM 1211 C CA . LEU A 1 160 ? -1.541 12.447 5.336 1.00 97.19 160 LEU A CA 1
ATOM 1212 C C . LEU A 1 160 ? -1.509 13.623 6.323 1.00 97.19 160 LEU A C 1
ATOM 1214 O O . LEU A 1 160 ? -2.066 13.510 7.413 1.00 97.19 160 LEU A O 1
ATOM 1218 N N . GLU A 1 161 ? -0.926 14.758 5.939 1.00 97.94 161 GLU A N 1
ATOM 1219 C CA . GLU A 1 161 ? -0.971 16.003 6.715 1.00 97.94 161 GLU A CA 1
ATOM 1220 C C . GLU A 1 161 ? -2.416 16.495 6.890 1.00 97.94 161 GLU A C 1
ATOM 1222 O O . GLU A 1 161 ? -2.834 16.815 8.006 1.00 97.94 161 GLU A O 1
ATOM 1227 N N . ASP A 1 162 ? -3.214 16.469 5.818 1.00 97.75 162 ASP A N 1
ATOM 1228 C CA . ASP A 1 162 ? -4.644 16.787 5.872 1.00 97.75 162 ASP A CA 1
ATOM 1229 C C . ASP A 1 162 ? -5.413 15.811 6.781 1.00 97.75 162 ASP A C 1
ATOM 1231 O O . ASP A 1 162 ? -6.281 16.220 7.563 1.00 97.75 162 ASP A O 1
ATOM 1235 N N . ALA A 1 163 ? -5.089 14.514 6.717 1.00 96.00 163 ALA A N 1
ATOM 1236 C CA . ALA A 1 163 ? -5.690 13.498 7.578 1.00 96.00 163 ALA A CA 1
ATOM 1237 C C . ALA A 1 163 ? -5.350 13.722 9.062 1.00 96.00 163 ALA A C 1
ATOM 1239 O O . ALA A 1 163 ? -6.241 13.614 9.912 1.00 96.00 163 ALA A O 1
ATOM 1240 N N . LEU A 1 164 ? -4.103 14.092 9.371 1.00 97.94 164 LEU A N 1
ATOM 1241 C CA . LEU A 1 164 ? -3.675 14.463 10.719 1.00 97.94 164 LEU A CA 1
ATOM 1242 C C . LEU A 1 164 ? -4.415 15.715 11.206 1.00 97.94 164 LEU A C 1
ATOM 1244 O O . LEU A 1 164 ? -4.985 15.699 12.297 1.00 97.94 164 LEU A O 1
ATOM 1248 N N . ALA A 1 165 ? -4.493 16.764 10.385 1.00 97.31 165 ALA A N 1
ATOM 1249 C CA . ALA A 1 165 ? -5.216 17.989 10.725 1.00 97.31 165 ALA A CA 1
ATOM 1250 C C . ALA A 1 165 ? -6.710 17.726 10.995 1.00 97.31 165 ALA A C 1
ATOM 1252 O O . ALA A 1 165 ? -7.307 18.321 11.899 1.00 97.31 165 ALA A O 1
ATOM 1253 N N . LEU A 1 166 ? -7.328 16.811 10.243 1.00 95.69 166 LEU A N 1
ATOM 1254 C CA . LEU A 1 166 ? -8.699 16.372 10.494 1.00 95.69 166 LEU A CA 1
ATOM 1255 C C . LEU A 1 166 ? -8.815 15.583 11.807 1.00 95.69 166 LEU A C 1
ATOM 1257 O O . LEU A 1 166 ? -9.776 15.780 12.553 1.00 95.69 166 LEU A O 1
ATOM 1261 N N . ALA A 1 167 ? -7.856 14.709 12.115 1.00 95.50 167 ALA A N 1
ATOM 1262 C CA . ALA A 1 167 ? -7.837 13.970 13.374 1.00 95.50 167 ALA A CA 1
ATOM 1263 C C . ALA A 1 167 ? -7.681 14.909 14.586 1.00 95.50 167 ALA A C 1
ATOM 1265 O O . ALA A 1 167 ? -8.426 14.780 15.557 1.00 95.50 167 ALA A O 1
ATOM 1266 N N . GLU A 1 168 ? -6.833 15.937 14.494 1.00 97.00 168 GLU A N 1
ATOM 1267 C CA . GLU A 1 168 ? -6.694 16.975 15.528 1.00 97.00 168 GLU A CA 1
ATOM 1268 C C . GLU A 1 168 ? -8.009 17.736 15.771 1.00 97.00 168 GLU A C 1
ATOM 1270 O O . GLU A 1 168 ? -8.328 18.120 16.900 1.00 97.00 168 GLU A O 1
ATOM 1275 N N . GLN A 1 169 ? -8.817 17.939 14.726 1.00 95.88 169 GLN A N 1
ATOM 1276 C CA . GLN A 1 169 ? -10.144 18.540 14.871 1.00 95.88 169 GLN A CA 1
ATOM 1277 C C . GLN A 1 169 ? -11.136 17.618 15.586 1.00 95.88 169 GLN A C 1
ATOM 1279 O O . GLN A 1 169 ? -12.006 18.123 16.300 1.00 95.88 169 GLN A O 1
ATOM 1284 N N . ARG A 1 170 ? -11.026 16.294 15.426 1.00 93.31 170 ARG A N 1
ATOM 1285 C CA . ARG A 1 170 ? -11.945 15.320 16.043 1.00 93.31 170 ARG A CA 1
ATOM 1286 C C . ARG A 1 170 ? -11.818 15.245 17.560 1.00 93.31 170 ARG A C 1
ATOM 1288 O O . ARG A 1 170 ? -12.817 14.991 18.219 1.00 93.31 170 ARG A O 1
ATOM 1295 N N . VAL A 1 171 ? -10.640 15.533 18.111 1.00 95.38 171 VAL A N 1
ATOM 1296 C CA . VAL A 1 171 ? -10.412 15.545 19.570 1.00 95.38 171 VAL A CA 1
ATOM 1297 C C . VAL A 1 171 ? -11.013 16.795 20.240 1.00 95.38 171 VAL A C 1
ATOM 1299 O O . VAL A 1 171 ? -11.176 16.854 21.456 1.00 95.38 171 VAL A O 1
ATOM 1302 N N . ARG A 1 172 ? -11.405 17.822 19.471 1.00 95.56 172 ARG A N 1
ATOM 1303 C CA . ARG A 1 172 ? -12.035 19.027 20.036 1.00 95.56 172 ARG A CA 1
ATOM 1304 C C . ARG A 1 172 ? -13.390 18.700 20.659 1.00 95.56 172 ARG A C 1
ATOM 1306 O O . ARG A 1 172 ? -14.181 17.956 20.091 1.00 95.56 172 ARG A O 1
ATOM 1313 N N . ALA A 1 173 ? -13.706 19.376 21.764 1.00 90.62 173 ALA A N 1
ATOM 1314 C CA . ALA A 1 173 ? -14.931 19.148 22.532 1.00 90.62 173 ALA A CA 1
ATOM 1315 C C . ALA A 1 173 ? -16.225 19.188 21.694 1.00 90.62 173 ALA A C 1
ATOM 1317 O O . ALA A 1 173 ? -17.103 18.357 21.898 1.00 90.62 173 ALA A O 1
ATOM 1318 N N . SER A 1 174 ? -16.342 20.112 20.733 1.00 93.75 174 SER A N 1
ATOM 1319 C CA . SER A 1 174 ? -17.508 20.181 19.838 1.00 93.75 174 SER A CA 1
ATOM 1320 C C . SER A 1 174 ? -17.642 18.936 18.962 1.00 93.75 174 SER A C 1
ATOM 1322 O O . SER A 1 174 ? -18.725 18.380 18.849 1.00 93.75 174 SER A O 1
ATOM 1324 N N . SER A 1 175 ? -16.532 18.467 18.395 1.00 95.31 175 SER A N 1
ATOM 1325 C CA . SER A 1 175 ? -16.504 17.291 17.525 1.00 95.31 175 SER A CA 1
ATOM 1326 C C . SER A 1 175 ? -16.798 16.008 18.303 1.00 95.31 175 SER A C 1
ATOM 1328 O O . SER A 1 175 ? -17.491 15.128 17.801 1.00 95.31 175 SER A O 1
ATOM 1330 N N . VAL A 1 176 ? -16.315 15.915 19.547 1.00 96.38 176 VAL A N 1
ATOM 1331 C CA . VAL A 1 176 ? -16.645 14.803 20.451 1.00 96.38 176 VAL A CA 1
ATOM 1332 C C . VAL A 1 176 ? -18.134 14.816 20.795 1.00 96.38 176 VAL A C 1
ATOM 1334 O O . VAL A 1 176 ? -18.773 13.770 20.743 1.00 96.38 176 VAL A O 1
ATOM 1337 N N . ALA A 1 177 ? -18.714 15.986 21.078 1.00 96.31 177 ALA A N 1
ATOM 1338 C CA . ALA A 1 177 ? -20.151 16.104 21.324 1.00 96.31 177 ALA A CA 1
ATOM 1339 C C . ALA A 1 177 ? -20.983 15.667 20.102 1.00 96.31 177 ALA A C 1
ATOM 1341 O O . ALA A 1 177 ? -21.939 14.905 20.251 1.00 96.31 177 ALA A O 1
ATOM 1342 N N . ASP A 1 178 ? -20.588 16.073 18.892 1.00 97.12 178 ASP A N 1
ATOM 1343 C CA . ASP A 1 178 ? -21.233 15.632 17.650 1.00 97.12 178 ASP A CA 1
ATOM 1344 C C . ASP A 1 178 ? -21.128 14.106 17.464 1.00 97.12 178 ASP A C 1
ATOM 1346 O O . ASP A 1 178 ? -22.105 13.453 17.088 1.00 97.12 178 ASP A O 1
ATOM 1350 N N . ALA A 1 179 ? -19.970 13.514 17.777 1.00 96.31 179 ALA A N 1
ATOM 1351 C CA . ALA A 1 179 ? -19.759 12.068 17.706 1.00 96.31 179 ALA A CA 1
ATOM 1352 C C . ALA A 1 179 ? -20.620 11.292 18.718 1.00 96.31 179 ALA A C 1
ATOM 1354 O O . ALA A 1 179 ? -21.184 10.253 18.364 1.00 96.31 179 ALA A O 1
ATOM 1355 N N . VAL A 1 180 ? -20.764 11.808 19.943 1.00 97.81 180 VAL A N 1
ATOM 1356 C CA . VAL A 1 180 ? -21.645 11.252 20.983 1.00 97.81 180 VAL A CA 1
ATOM 1357 C C . VAL A 1 180 ? -23.099 11.278 20.523 1.00 97.81 180 VAL A C 1
ATOM 1359 O O . VAL A 1 180 ? -23.753 10.236 20.534 1.00 97.81 180 VAL A O 1
ATOM 1362 N N . ASN A 1 181 ? -23.584 12.423 20.033 1.00 97.81 181 ASN A N 1
ATOM 1363 C CA . ASN A 1 181 ? -24.947 12.546 19.511 1.00 97.81 181 ASN A CA 1
ATOM 1364 C C . ASN A 1 181 ? -25.197 11.555 18.366 1.00 97.81 181 ASN A C 1
ATOM 1366 O O . ASN A 1 181 ? -26.178 10.815 18.389 1.00 97.81 181 ASN A O 1
ATOM 1370 N N . ALA A 1 182 ? -24.267 11.458 17.411 1.00 97.62 182 ALA A N 1
ATOM 1371 C CA . ALA A 1 182 ? -24.376 10.513 16.304 1.00 97.62 182 ALA A CA 1
ATOM 1372 C C . ALA A 1 182 ? -24.344 9.042 16.766 1.00 97.62 182 ALA A C 1
ATOM 1374 O O . ALA A 1 182 ? -24.988 8.186 16.156 1.00 97.62 182 ALA A O 1
ATOM 1375 N N . ALA A 1 183 ? -23.592 8.718 17.823 1.00 97.62 183 ALA A N 1
ATOM 1376 C CA . ALA A 1 183 ? -23.576 7.379 18.407 1.00 97.62 183 ALA A CA 1
ATOM 1377 C C . ALA A 1 183 ? -24.922 7.032 19.060 1.00 97.62 183 ALA A C 1
ATOM 1379 O O . ALA A 1 183 ? -25.455 5.953 18.800 1.00 97.62 183 ALA A O 1
ATOM 1380 N N . ILE A 1 184 ? -25.499 7.963 19.826 1.00 98.25 184 ILE A N 1
ATOM 1381 C CA . ILE A 1 184 ? -26.824 7.816 20.445 1.00 98.25 184 ILE A CA 1
ATOM 1382 C C . ILE A 1 184 ? -27.907 7.657 19.370 1.00 98.25 184 ILE A C 1
ATOM 1384 O O . ILE A 1 184 ? -28.751 6.768 19.471 1.00 98.25 184 ILE A O 1
ATOM 1388 N N . GLU A 1 185 ? -27.863 8.455 18.300 1.00 97.94 185 GLU A N 1
ATOM 1389 C CA . GLU A 1 185 ? -28.800 8.341 17.176 1.00 97.94 185 GLU A CA 1
ATOM 1390 C C . GLU A 1 185 ? -28.725 6.968 16.493 1.00 97.94 185 GLU A C 1
ATOM 1392 O O . GLU A 1 185 ? -29.759 6.336 16.265 1.00 97.94 185 GLU A O 1
ATOM 1397 N N . ARG A 1 186 ? -27.513 6.463 16.213 1.00 97.75 186 ARG A N 1
ATOM 1398 C CA . ARG A 1 186 ? -27.316 5.113 15.647 1.00 97.75 186 ARG A CA 1
ATOM 1399 C C . ARG A 1 186 ? -27.833 4.009 16.568 1.00 97.75 186 ARG A C 1
ATOM 1401 O O . ARG A 1 186 ? -28.301 2.987 16.075 1.00 97.75 186 ARG A O 1
ATOM 1408 N N . ALA A 1 187 ? -27.774 4.229 17.877 1.00 97.44 187 ALA A N 1
ATOM 1409 C CA . ALA A 1 187 ? -28.298 3.329 18.896 1.00 97.44 187 ALA A CA 1
ATOM 1410 C C . ALA A 1 187 ? -29.813 3.485 19.138 1.00 97.44 187 ALA A C 1
ATOM 1412 O O . ALA A 1 187 ? -30.349 2.923 20.090 1.00 97.44 187 ALA A O 1
ATOM 1413 N N . GLY A 1 188 ? -30.529 4.256 18.309 1.00 97.62 188 GLY A N 1
ATOM 1414 C CA . GLY A 1 188 ? -31.971 4.461 18.468 1.00 97.62 188 GLY A CA 1
ATOM 1415 C C . GLY A 1 188 ? -32.346 5.279 19.708 1.00 97.62 188 GLY A C 1
ATOM 1416 O O . GLY A 1 188 ? -33.465 5.156 20.201 1.00 97.62 188 GLY A O 1
ATOM 1417 N N . GLY A 1 189 ? -31.425 6.105 20.212 1.00 97.06 189 GLY A N 1
ATOM 1418 C CA . GLY A 1 189 ? -31.604 6.914 21.417 1.00 97.06 189 GLY A CA 1
ATOM 1419 C C . GLY A 1 189 ? -31.140 6.245 22.714 1.00 97.06 189 GLY A C 1
ATOM 1420 O O . GLY A 1 189 ? -31.249 6.866 23.769 1.00 97.06 189 GLY A O 1
ATOM 1421 N N . ASP A 1 190 ? -30.631 5.010 22.665 1.00 97.81 190 ASP A N 1
ATOM 1422 C CA . ASP A 1 190 ? -30.167 4.283 23.850 1.00 97.81 190 ASP A CA 1
ATOM 1423 C C . ASP A 1 190 ? -28.674 4.541 24.124 1.00 97.81 190 ASP A C 1
ATOM 1425 O O . ASP A 1 190 ? -27.790 4.122 23.372 1.00 97.81 190 ASP A O 1
ATOM 1429 N N . VAL A 1 191 ? -28.389 5.234 25.231 1.00 97.62 191 VAL A N 1
ATOM 1430 C CA . VAL A 1 191 ? -27.023 5.577 25.657 1.00 97.62 191 VAL A CA 1
ATOM 1431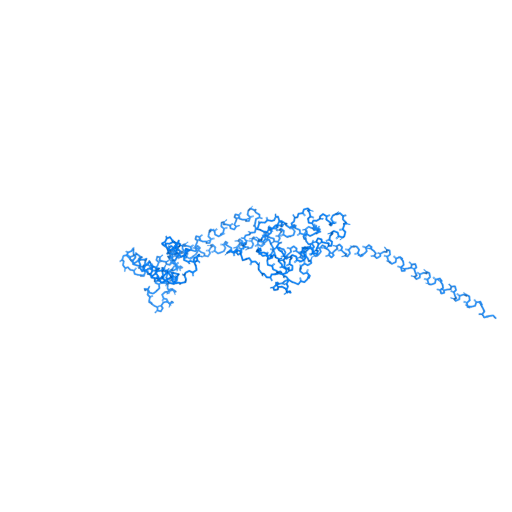 C C . VAL A 1 191 ? -26.213 4.337 26.039 1.00 97.62 191 VAL A C 1
ATOM 1433 O O . VAL A 1 191 ? -25.015 4.299 25.769 1.00 97.62 191 VAL A O 1
ATOM 1436 N N . ALA A 1 192 ? -26.834 3.313 26.631 1.00 96.12 192 ALA A N 1
ATOM 1437 C CA . ALA A 1 192 ? -26.125 2.102 27.038 1.00 96.12 192 ALA A CA 1
ATOM 1438 C C . ALA A 1 192 ? -25.665 1.302 25.812 1.00 96.12 192 ALA A C 1
ATOM 1440 O O . ALA A 1 192 ? -24.514 0.873 25.755 1.00 96.12 192 ALA A O 1
ATOM 1441 N N . VAL A 1 193 ? -26.527 1.192 24.796 1.00 97.38 193 VAL A N 1
ATOM 1442 C CA . VAL A 1 193 ? -26.178 0.561 23.512 1.00 97.38 193 VAL A CA 1
ATOM 1443 C C . VAL A 1 193 ? -25.101 1.368 22.777 1.00 97.38 193 VAL A C 1
ATOM 1445 O O . VAL A 1 193 ? -24.162 0.794 22.223 1.00 97.38 193 VAL A O 1
ATOM 1448 N N . ALA A 1 194 ? -25.187 2.703 22.796 1.00 97.94 194 ALA A N 1
ATOM 1449 C CA . ALA A 1 194 ? -24.153 3.563 22.218 1.00 97.94 194 ALA A CA 1
ATOM 1450 C C . ALA A 1 194 ? -22.796 3.405 22.930 1.00 97.94 194 ALA A C 1
ATOM 1452 O O . ALA A 1 194 ? -21.756 3.360 22.269 1.00 97.94 194 ALA A O 1
ATOM 1453 N N . LEU A 1 195 ? -22.805 3.299 24.263 1.00 98.12 195 LEU A N 1
ATOM 1454 C CA . LEU A 1 195 ? -21.619 3.076 25.090 1.00 98.12 195 LEU A CA 1
ATOM 1455 C C . LEU A 1 195 ? -20.981 1.715 24.813 1.00 98.12 195 LEU A C 1
ATOM 1457 O O . LEU A 1 195 ? -19.773 1.653 24.597 1.00 98.12 195 LEU A O 1
ATOM 1461 N N . GLU A 1 196 ? -21.777 0.647 24.780 1.00 97.50 196 GLU A N 1
ATOM 1462 C CA . GLU A 1 196 ? -21.306 -0.702 24.457 1.00 97.50 196 GLU A CA 1
ATOM 1463 C C . GLU A 1 196 ? -20.610 -0.730 23.091 1.00 97.50 196 GLU A C 1
ATOM 1465 O O . GLU A 1 196 ? -19.487 -1.221 22.982 1.00 97.50 196 GLU A O 1
ATOM 1470 N N . ALA A 1 197 ? -21.214 -0.123 22.064 1.00 97.31 197 ALA A N 1
ATOM 1471 C CA . ALA A 1 197 ? -20.614 -0.045 20.734 1.00 97.31 197 ALA A CA 1
ATOM 1472 C C . ALA A 1 197 ? -19.297 0.757 20.719 1.00 97.31 197 ALA A C 1
ATOM 1474 O O . ALA A 1 197 ? -18.333 0.355 20.061 1.00 97.31 197 ALA A O 1
ATOM 1475 N N . ALA A 1 198 ? -19.241 1.879 21.444 1.00 97.56 198 ALA A N 1
ATOM 1476 C CA . ALA A 1 198 ? -18.040 2.707 21.541 1.00 97.56 198 ALA A CA 1
ATOM 1477 C C . ALA A 1 198 ? -16.899 1.976 22.262 1.00 97.56 198 ALA A C 1
ATOM 1479 O O . ALA A 1 198 ? -15.763 1.979 21.788 1.00 97.56 198 ALA A O 1
ATOM 1480 N N . LEU A 1 199 ? -17.203 1.318 23.382 1.00 97.81 199 LEU A N 1
ATOM 1481 C CA . LEU A 1 199 ? -16.221 0.559 24.149 1.00 97.81 199 LEU A CA 1
ATOM 1482 C C . LEU A 1 199 ? -15.763 -0.685 23.406 1.00 97.81 199 LEU A C 1
ATOM 1484 O O . LEU A 1 199 ? -14.565 -0.933 23.383 1.00 97.81 199 LEU A O 1
ATOM 1488 N N . LEU A 1 200 ? -16.657 -1.392 22.710 1.00 96.00 200 LEU A N 1
ATOM 1489 C CA . LEU A 1 200 ? -16.269 -2.492 21.831 1.00 96.00 200 LEU A CA 1
ATOM 1490 C C . LEU A 1 200 ? -15.222 -2.041 20.809 1.00 96.00 200 LEU A C 1
ATOM 1492 O O . LEU A 1 200 ? -14.275 -2.772 20.549 1.00 96.00 200 LEU A O 1
ATOM 1496 N N . GLN A 1 201 ? -15.366 -0.852 20.221 1.00 95.69 201 GLN A N 1
ATOM 1497 C CA . GLN A 1 201 ? -14.357 -0.327 19.302 1.00 95.69 201 GLN A CA 1
ATOM 1498 C C . GLN A 1 201 ? -13.058 0.048 20.031 1.00 95.69 201 GLN A C 1
ATOM 1500 O O . GLN A 1 201 ? -11.975 -0.266 19.541 1.00 95.69 201 GLN A O 1
ATOM 1505 N N . LEU A 1 202 ? -13.166 0.714 21.182 1.00 96.31 202 LEU A N 1
ATOM 1506 C CA . LEU A 1 202 ? -12.025 1.255 21.918 1.00 96.31 202 LEU A CA 1
ATOM 1507 C C . LEU A 1 202 ? -11.144 0.160 22.537 1.00 96.31 202 LEU A C 1
ATOM 1509 O O . LEU A 1 202 ? -9.922 0.284 22.538 1.00 96.31 202 LEU A O 1
ATOM 1513 N N . THR A 1 203 ? -11.752 -0.906 23.058 1.00 96.00 203 THR A N 1
ATOM 1514 C CA . THR A 1 203 ? -11.054 -1.951 23.821 1.00 96.00 203 THR A CA 1
ATOM 1515 C C . THR A 1 203 ? -10.696 -3.178 22.992 1.00 96.00 203 THR A C 1
ATOM 1517 O O . THR A 1 203 ? -9.881 -3.980 23.449 1.00 96.00 203 THR A O 1
ATOM 1520 N N . ARG A 1 204 ? -11.222 -3.318 21.763 1.00 94.19 204 ARG A N 1
ATOM 1521 C CA . ARG A 1 204 ? -10.969 -4.479 20.888 1.00 94.19 204 ARG A CA 1
ATOM 1522 C C . ARG A 1 204 ? -9.489 -4.869 20.778 1.00 94.19 204 ARG A C 1
ATOM 1524 O O . ARG A 1 204 ? -9.220 -6.056 20.931 1.00 94.19 204 ARG A O 1
ATOM 1531 N N . PRO A 1 205 ? -8.524 -3.951 20.554 1.00 92.44 205 PRO A N 1
ATOM 1532 C CA . PRO A 1 205 ? -7.115 -4.341 20.463 1.00 92.44 205 PRO A CA 1
ATOM 1533 C C . PRO A 1 205 ? -6.577 -4.943 21.768 1.00 92.44 205 PRO A C 1
ATOM 1535 O O . PRO A 1 205 ? -5.835 -5.920 21.737 1.00 92.44 205 PRO A O 1
ATOM 1538 N N . GLY A 1 206 ? -6.977 -4.384 22.915 1.00 93.88 206 GLY A N 1
ATOM 1539 C CA . GLY A 1 206 ? -6.577 -4.880 24.232 1.00 93.88 206 GLY A CA 1
ATOM 1540 C C . GLY A 1 206 ? -7.190 -6.242 24.553 1.00 93.88 206 GLY A C 1
ATOM 1541 O O . GLY A 1 206 ? -6.481 -7.132 25.014 1.00 93.88 206 GLY A O 1
ATOM 1542 N N . ILE A 1 207 ? -8.478 -6.425 24.242 1.00 95.00 207 ILE A N 1
ATOM 1543 C CA . ILE A 1 207 ? -9.168 -7.714 24.390 1.00 95.00 207 ILE A CA 1
ATOM 1544 C C . ILE A 1 207 ? -8.491 -8.773 23.516 1.00 95.00 207 ILE A C 1
ATOM 1546 O O . ILE A 1 207 ? -8.139 -9.832 24.022 1.00 95.00 207 ILE A O 1
ATOM 1550 N N . ALA A 1 208 ? -8.226 -8.473 22.241 1.00 93.62 208 ALA A N 1
ATOM 1551 C CA . ALA A 1 208 ? -7.570 -9.408 21.329 1.00 93.62 208 ALA A CA 1
ATOM 1552 C C . ALA A 1 208 ? -6.181 -9.843 21.832 1.00 93.62 208 ALA A C 1
ATOM 1554 O O . ALA A 1 208 ? -5.865 -11.028 21.805 1.00 93.62 208 ALA A O 1
ATOM 1555 N N . ALA A 1 209 ? -5.373 -8.908 22.346 1.00 95.12 209 ALA A N 1
ATOM 1556 C CA . ALA A 1 209 ? -4.064 -9.227 22.919 1.00 95.12 209 ALA A CA 1
ATOM 1557 C C . ALA A 1 209 ? -4.166 -10.125 24.164 1.00 95.12 209 ALA A C 1
ATOM 1559 O O . ALA A 1 209 ? -3.326 -10.999 24.375 1.00 95.12 209 ALA A O 1
ATOM 1560 N N . GLN A 1 210 ? -5.193 -9.924 24.989 1.00 96.38 210 GLN A N 1
ATOM 1561 C CA . GLN A 1 210 ? -5.430 -10.762 26.157 1.00 96.38 210 GLN A CA 1
ATOM 1562 C C . GLN A 1 210 ? -5.918 -12.163 25.771 1.00 96.38 210 GLN A C 1
ATOM 1564 O O . GLN A 1 210 ? -5.443 -13.143 26.339 1.00 96.38 210 GLN A O 1
ATOM 1569 N N . ILE A 1 211 ? -6.813 -12.270 24.786 1.00 97.19 211 ILE A N 1
ATOM 1570 C CA . ILE A 1 211 ? -7.263 -13.556 24.245 1.00 97.19 211 ILE A CA 1
ATOM 1571 C C . ILE A 1 211 ? -6.092 -14.338 23.651 1.00 97.19 211 ILE A C 1
ATOM 1573 O O . ILE A 1 211 ? -5.950 -15.520 23.947 1.00 97.19 211 ILE A O 1
ATOM 1577 N N . ASP A 1 212 ? -5.223 -13.694 22.872 1.00 96.06 212 ASP A N 1
ATOM 1578 C CA . ASP A 1 212 ? -4.029 -14.342 22.321 1.00 96.06 212 ASP A CA 1
ATOM 1579 C C . ASP A 1 212 ? -3.101 -14.860 23.433 1.00 96.06 212 ASP A C 1
ATOM 1581 O O . ASP A 1 212 ? -2.630 -15.995 23.383 1.00 96.06 212 ASP A O 1
ATOM 1585 N N . ALA A 1 213 ? -2.916 -14.080 24.501 1.00 96.94 213 ALA A N 1
ATOM 1586 C CA . ALA A 1 213 ? -2.128 -14.507 25.654 1.00 96.94 213 ALA A CA 1
ATOM 1587 C C . ALA A 1 213 ? -2.763 -15.672 26.442 1.00 96.94 213 ALA A C 1
ATOM 1589 O O . ALA A 1 213 ? -2.035 -16.501 26.987 1.00 96.94 213 ALA A O 1
ATOM 1590 N N . GLU A 1 214 ? -4.095 -15.728 26.535 1.00 97.44 214 GLU A N 1
ATOM 1591 C CA . GLU A 1 214 ? -4.826 -16.767 27.277 1.00 97.44 214 GLU A CA 1
ATOM 1592 C C . GLU A 1 214 ? -5.005 -18.062 26.451 1.00 97.44 214 GLU A C 1
ATOM 1594 O O . GLU A 1 214 ? -4.870 -19.156 27.000 1.00 97.44 214 GLU A O 1
ATOM 1599 N N . PHE A 1 215 ? -5.268 -17.957 25.142 1.00 97.25 215 PHE A N 1
ATOM 1600 C CA . PHE A 1 215 ? -5.703 -19.074 24.288 1.00 97.25 215 PHE A CA 1
ATOM 1601 C C . PHE A 1 215 ? -4.813 -19.335 23.064 1.00 97.25 215 PHE A C 1
ATOM 1603 O O . PHE A 1 215 ? -4.924 -20.404 22.462 1.00 97.25 215 PHE A O 1
ATOM 1610 N N . GLY A 1 216 ? -3.926 -18.411 22.685 1.00 95.31 216 GLY A N 1
ATOM 1611 C CA . GLY A 1 216 ? -3.191 -18.467 21.414 1.00 95.31 216 GLY A CA 1
ATOM 1612 C C . GLY A 1 216 ? -2.307 -19.707 21.262 1.00 95.31 216 GLY A C 1
ATOM 1613 O O . GLY A 1 216 ? -2.294 -20.337 20.201 1.00 95.31 216 GLY A O 1
ATOM 1614 N N . GLU A 1 217 ? -1.626 -20.128 22.334 1.00 96.94 217 GLU A N 1
ATOM 1615 C CA . GLU A 1 217 ? -0.813 -21.355 22.328 1.00 96.94 217 GLU A CA 1
ATOM 1616 C C . GLU A 1 217 ? -1.679 -22.609 22.120 1.00 96.94 217 GLU A C 1
ATOM 1618 O O . GLU A 1 217 ? -1.345 -23.467 21.301 1.00 96.94 217 GLU A O 1
ATOM 1623 N N . ALA A 1 218 ? -2.815 -22.696 22.819 1.00 96.44 218 ALA A N 1
ATOM 1624 C CA . ALA A 1 218 ? -3.728 -23.832 22.728 1.00 96.44 218 ALA A CA 1
ATOM 1625 C C . ALA A 1 218 ? -4.395 -23.921 21.348 1.00 96.44 218 ALA A C 1
ATOM 1627 O O . ALA A 1 218 ? -4.483 -25.010 20.779 1.00 96.44 218 ALA A O 1
ATOM 1628 N N . LEU A 1 219 ? -4.808 -22.780 20.790 1.00 95.19 219 LEU A N 1
ATOM 1629 C CA . LEU A 1 219 ? -5.399 -22.710 19.457 1.00 95.19 219 LEU A CA 1
ATOM 1630 C C . LEU A 1 219 ? -4.385 -23.135 18.389 1.00 95.19 219 LEU A C 1
ATOM 1632 O O . LEU A 1 219 ? -4.676 -24.015 17.582 1.00 95.19 219 LEU A O 1
ATOM 1636 N N . THR A 1 220 ? -3.159 -22.609 18.461 1.00 96.19 220 THR A N 1
ATOM 1637 C CA . THR A 1 220 ? -2.070 -22.982 17.543 1.00 96.19 220 THR A CA 1
ATOM 1638 C C . THR A 1 220 ? -1.760 -24.481 17.609 1.00 96.19 220 THR A C 1
ATOM 1640 O O . THR A 1 220 ? -1.528 -25.121 16.581 1.00 96.19 220 THR A O 1
ATOM 1643 N N . ALA A 1 221 ? -1.756 -25.068 18.811 1.00 96.50 221 ALA A N 1
ATOM 1644 C CA . ALA A 1 221 ? -1.539 -26.501 18.989 1.00 96.50 221 ALA A CA 1
ATOM 1645 C C . ALA A 1 221 ? -2.674 -27.334 18.366 1.00 96.50 221 ALA A C 1
ATOM 1647 O O . ALA A 1 221 ? -2.400 -28.268 17.609 1.00 96.50 221 ALA A O 1
ATOM 1648 N N . ALA A 1 222 ? -3.933 -26.963 18.613 1.00 95.12 222 ALA A N 1
ATOM 1649 C CA . ALA A 1 222 ? -5.098 -27.648 18.052 1.00 95.12 222 ALA A CA 1
ATOM 1650 C C . ALA A 1 222 ? -5.141 -27.567 16.513 1.00 95.12 222 ALA A C 1
ATOM 1652 O O . ALA A 1 222 ? -5.431 -28.559 15.839 1.00 95.12 222 ALA A O 1
ATOM 1653 N N . GLU A 1 223 ? -4.781 -26.414 15.942 1.00 94.56 223 GLU A N 1
ATOM 1654 C CA . GLU A 1 223 ? -4.646 -26.217 14.495 1.00 94.56 223 GLU A CA 1
ATOM 1655 C C . GLU A 1 223 ? -3.543 -27.091 13.888 1.00 94.56 223 GLU A C 1
ATOM 1657 O O . GLU A 1 223 ? -3.747 -27.706 12.837 1.00 94.56 223 GLU A O 1
ATOM 1662 N N . ALA A 1 224 ? -2.388 -27.189 14.553 1.00 95.88 224 ALA A N 1
ATOM 1663 C CA . ALA A 1 224 ? -1.274 -28.017 14.095 1.00 95.88 224 ALA A CA 1
ATOM 1664 C C . ALA A 1 224 ? -1.619 -29.516 14.087 1.00 95.88 224 ALA A C 1
ATOM 1666 O O . ALA A 1 224 ? -1.148 -30.259 13.220 1.00 95.88 224 ALA A O 1
ATOM 1667 N N . GLU A 1 225 ? -2.451 -29.957 15.030 1.00 95.94 225 GLU A N 1
ATOM 1668 C CA . GLU A 1 225 ? -2.942 -31.335 15.125 1.00 95.94 225 GLU A CA 1
ATOM 1669 C C . GLU A 1 225 ? -4.137 -31.613 14.197 1.00 95.94 225 GLU A C 1
ATOM 1671 O O . GLU A 1 225 ? -4.456 -32.774 13.927 1.00 95.94 225 GLU A O 1
ATOM 1676 N N . GLY A 1 226 ? -4.775 -30.566 13.663 1.00 95.31 226 GLY A N 1
ATOM 1677 C CA . GLY A 1 226 ? -6.004 -30.681 12.881 1.00 95.31 226 GLY A CA 1
ATOM 1678 C C . GLY A 1 226 ? -7.200 -31.153 13.715 1.00 95.31 226 GLY A C 1
ATOM 1679 O O . GLY A 1 226 ? -8.115 -31.779 13.169 1.00 95.31 226 GLY A O 1
ATOM 1680 N N . ASP A 1 227 ? -7.195 -30.888 15.026 1.00 96.69 227 ASP A N 1
ATOM 1681 C CA . ASP A 1 227 ? -8.270 -31.282 15.937 1.00 96.69 227 ASP A CA 1
ATOM 1682 C C . ASP A 1 227 ? -9.431 -30.281 15.865 1.00 96.69 227 ASP A C 1
ATOM 1684 O O . ASP A 1 227 ? -9.539 -29.327 16.635 1.00 96.69 227 ASP A O 1
ATOM 1688 N N . ALA A 1 228 ? -10.336 -30.524 14.917 1.00 96.31 228 ALA A N 1
ATOM 1689 C CA . ALA A 1 228 ? -11.508 -29.681 14.703 1.00 96.31 228 ALA A CA 1
ATOM 1690 C C . ALA A 1 228 ? -12.435 -29.582 15.931 1.00 96.31 228 ALA A C 1
ATOM 1692 O O . ALA A 1 228 ? -13.154 -28.594 16.065 1.00 96.31 228 ALA A O 1
ATOM 1693 N N . ALA A 1 229 ? -12.449 -30.588 16.815 1.00 96.44 229 ALA A N 1
ATOM 1694 C CA . ALA A 1 229 ? -13.282 -30.551 18.013 1.00 96.44 229 ALA A CA 1
ATOM 1695 C C . ALA A 1 229 ? -12.661 -29.651 19.088 1.00 96.44 229 ALA A C 1
ATOM 1697 O O . ALA A 1 229 ? -13.378 -28.866 19.708 1.00 96.44 229 ALA A O 1
ATOM 1698 N N . ALA A 1 230 ? -11.339 -29.732 19.269 1.00 95.50 230 ALA A N 1
ATOM 1699 C CA . ALA A 1 230 ? -10.609 -28.839 20.163 1.00 95.50 230 ALA A CA 1
ATOM 1700 C C . ALA A 1 230 ? -10.692 -27.378 19.695 1.00 95.50 230 ALA A C 1
ATOM 1702 O O . ALA A 1 230 ? -10.971 -26.506 20.512 1.00 95.50 230 ALA A O 1
ATOM 1703 N N . ILE A 1 231 ? -10.542 -27.123 18.387 1.00 96.06 231 ILE A N 1
ATOM 1704 C CA . ILE A 1 231 ? -10.690 -25.776 17.809 1.00 96.06 231 ILE A CA 1
ATOM 1705 C C . ILE A 1 231 ? -12.083 -25.213 18.110 1.00 96.06 231 ILE A C 1
ATOM 1707 O O . ILE A 1 231 ? -12.184 -24.133 18.678 1.00 96.06 231 ILE A O 1
ATOM 1711 N N . ALA A 1 232 ? -13.151 -25.960 17.816 1.00 96.94 232 ALA A N 1
ATOM 1712 C CA . ALA A 1 232 ? -14.516 -25.484 18.048 1.00 96.94 232 ALA A CA 1
ATOM 1713 C C . ALA A 1 232 ? -14.815 -25.212 19.537 1.00 96.94 232 ALA A C 1
ATOM 1715 O O . ALA A 1 232 ? -15.515 -24.254 19.856 1.00 96.94 232 ALA A O 1
ATOM 1716 N N . SER A 1 233 ? -14.276 -26.033 20.448 1.00 97.31 233 SER A N 1
ATOM 1717 C CA . SER A 1 233 ? -14.395 -25.799 21.896 1.00 97.31 233 SER A CA 1
ATOM 1718 C C . SER A 1 233 ? -13.685 -24.512 22.312 1.00 97.31 233 SER A C 1
ATOM 1720 O O . SER A 1 233 ? -14.264 -23.690 23.017 1.00 97.31 233 SER A O 1
ATOM 1722 N N . LEU A 1 234 ? -12.448 -24.315 21.843 1.00 97.12 234 LEU A N 1
ATOM 1723 C CA . LEU A 1 234 ? -11.666 -23.116 22.135 1.00 97.12 234 LEU A CA 1
ATOM 1724 C C . LEU A 1 234 ? -12.325 -21.859 21.562 1.00 97.12 234 LEU A C 1
ATOM 1726 O O . LEU A 1 234 ? -12.367 -20.846 22.245 1.00 97.12 234 LEU A O 1
ATOM 1730 N N . 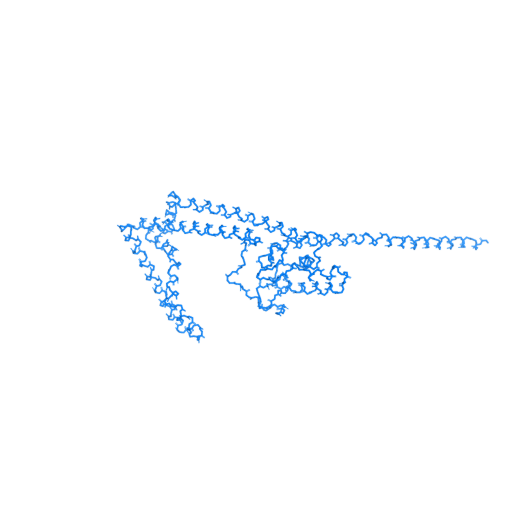GLU A 1 235 ? -12.882 -21.915 20.351 1.00 96.25 235 GLU A N 1
ATOM 1731 C CA . GLU A 1 235 ? -13.615 -20.792 19.751 1.00 96.25 235 GLU A CA 1
ATOM 1732 C C . GLU A 1 235 ? -14.837 -20.382 20.591 1.00 96.25 235 GLU A C 1
ATOM 1734 O O . GLU A 1 235 ? -15.090 -19.189 20.770 1.00 96.25 235 GLU A O 1
ATOM 1739 N N . GLU A 1 236 ? -15.579 -21.346 21.147 1.00 97.31 236 GLU A N 1
ATOM 1740 C CA . GLU A 1 236 ? -16.703 -21.062 22.048 1.00 97.31 236 GLU A CA 1
ATOM 1741 C C . GLU A 1 236 ? -16.224 -20.441 23.372 1.00 97.31 236 GLU A C 1
ATOM 1743 O O . GLU A 1 236 ? -16.783 -19.438 23.822 1.00 97.31 236 GLU A O 1
ATOM 1748 N N . GLU A 1 237 ? -15.159 -20.985 23.970 1.00 97.69 237 GLU A N 1
ATOM 1749 C CA . GLU A 1 237 ? -14.547 -20.443 25.191 1.00 97.69 237 GLU A CA 1
ATOM 1750 C C . GLU A 1 237 ? -14.018 -19.015 24.988 1.00 97.69 237 GLU A C 1
ATOM 1752 O O . GLU A 1 237 ? -14.277 -18.135 25.816 1.00 97.69 237 GLU A O 1
ATOM 1757 N N . ILE A 1 238 ? -13.346 -18.762 23.862 1.00 97.44 238 ILE A N 1
ATOM 1758 C CA . ILE A 1 238 ? -12.852 -17.440 23.467 1.00 97.44 238 ILE A CA 1
ATOM 1759 C C . ILE A 1 238 ? -14.018 -16.462 23.331 1.00 97.44 238 ILE A C 1
ATOM 1761 O O . ILE A 1 238 ? -13.973 -15.386 23.924 1.00 97.44 238 ILE A O 1
ATOM 1765 N N . ALA A 1 239 ? -15.087 -16.833 22.622 1.00 96.25 239 ALA A N 1
ATOM 1766 C CA . ALA A 1 239 ? -16.238 -15.953 22.428 1.00 96.25 239 ALA A CA 1
ATOM 1767 C C . ALA A 1 239 ? -16.911 -15.569 23.760 1.00 96.25 239 ALA A C 1
ATOM 1769 O O . ALA A 1 239 ? -17.314 -14.417 23.958 1.00 96.25 239 ALA A O 1
ATOM 1770 N N . VAL A 1 240 ? -17.012 -16.515 24.702 1.00 97.69 240 VAL A N 1
ATOM 1771 C CA . VAL A 1 240 ? -17.506 -16.234 26.060 1.00 97.69 240 VAL A CA 1
ATOM 1772 C C . VAL A 1 240 ? -16.566 -15.273 26.786 1.00 97.69 240 VAL A C 1
ATOM 1774 O O . VAL A 1 240 ? -17.031 -14.290 27.372 1.00 97.69 240 VAL A O 1
ATOM 1777 N N . ARG A 1 241 ? -15.251 -15.510 26.709 1.00 97.44 241 ARG A N 1
ATOM 1778 C CA . ARG A 1 241 ? -14.247 -14.679 27.376 1.00 97.44 241 ARG A CA 1
ATOM 1779 C C . ARG A 1 241 ? -14.199 -13.254 26.827 1.00 97.44 241 ARG A C 1
ATOM 1781 O O . ARG A 1 241 ? -14.137 -12.313 27.614 1.00 97.44 241 ARG A O 1
ATOM 1788 N N . GLU A 1 242 ? -14.283 -13.075 25.512 1.00 96.38 242 GLU A N 1
ATOM 1789 C CA . GLU A 1 242 ? -14.374 -11.758 24.872 1.00 96.38 242 GLU A CA 1
ATOM 1790 C C . GLU A 1 242 ? -15.587 -10.973 25.383 1.00 96.38 242 GLU A C 1
ATOM 1792 O O . GLU A 1 242 ? -15.478 -9.793 25.727 1.00 96.38 242 GLU A O 1
ATOM 1797 N N . ALA A 1 243 ? -16.742 -11.639 25.488 1.00 95.38 243 ALA A N 1
ATOM 1798 C CA . ALA A 1 243 ? -17.955 -11.025 26.009 1.00 95.38 243 ALA A CA 1
ATOM 1799 C C . ALA A 1 243 ? -17.834 -10.661 27.501 1.00 95.38 243 ALA A C 1
ATOM 1801 O O . ALA A 1 243 ? -18.378 -9.637 27.921 1.00 95.38 243 ALA A O 1
ATOM 1802 N N . ASP A 1 244 ? -17.145 -11.478 28.304 1.00 97.44 244 ASP A N 1
ATOM 1803 C CA . ASP A 1 244 ? -16.860 -11.178 29.712 1.00 97.44 244 ASP A CA 1
ATOM 1804 C C . ASP A 1 244 ? -15.959 -9.943 29.846 1.00 97.44 244 ASP A C 1
ATOM 1806 O O . ASP A 1 244 ? -16.318 -9.009 30.562 1.00 97.44 244 ASP A O 1
ATOM 1810 N N . LEU A 1 245 ? -14.854 -9.892 29.095 1.00 97.19 245 LEU A N 1
ATOM 1811 C CA . LEU A 1 245 ? -13.911 -8.768 29.104 1.00 97.19 245 LEU A CA 1
ATOM 1812 C C . LEU A 1 245 ? -14.567 -7.456 28.657 1.00 97.19 245 LEU A C 1
ATOM 1814 O O . LEU A 1 245 ? -14.327 -6.403 29.250 1.00 97.19 245 LEU A O 1
ATOM 1818 N N . LEU A 1 246 ? -15.439 -7.502 27.645 1.00 96.12 246 LEU A N 1
ATOM 1819 C CA . LEU A 1 246 ? -16.200 -6.323 27.235 1.00 96.12 246 LEU A CA 1
ATOM 1820 C C . LEU A 1 246 ? -17.158 -5.858 28.340 1.00 96.12 246 LEU A C 1
ATOM 1822 O O . LEU A 1 246 ? -17.245 -4.660 28.612 1.00 96.12 246 LEU A O 1
ATOM 1826 N N . ARG A 1 247 ? -17.863 -6.787 28.999 1.00 96.62 247 ARG A N 1
ATOM 1827 C CA . ARG A 1 247 ? -18.768 -6.462 30.115 1.00 96.62 247 ARG A CA 1
ATOM 1828 C C . ARG A 1 247 ? -18.020 -5.853 31.302 1.00 96.62 247 ARG A C 1
ATOM 1830 O O . ARG A 1 247 ? -18.516 -4.889 31.885 1.00 96.62 247 ARG A O 1
ATOM 1837 N N . GLU A 1 248 ? -16.837 -6.371 31.625 1.00 97.19 248 GLU A N 1
ATOM 1838 C CA . GLU A 1 248 ? -15.933 -5.796 32.629 1.00 97.19 248 GLU A CA 1
ATOM 1839 C C . GLU A 1 248 ? -15.527 -4.365 32.243 1.00 97.19 248 GLU A C 1
ATOM 1841 O O . GLU A 1 248 ? -15.721 -3.440 33.032 1.00 97.19 248 GLU A O 1
ATOM 1846 N N . ALA A 1 249 ? -15.096 -4.145 30.996 1.00 96.81 249 ALA A N 1
ATOM 1847 C CA . ALA A 1 249 ? -14.713 -2.820 30.510 1.00 96.81 249 ALA A CA 1
ATOM 1848 C C . ALA A 1 249 ? -15.862 -1.794 30.562 1.00 96.81 249 ALA A C 1
ATOM 1850 O O . ALA A 1 249 ? -15.638 -0.631 30.904 1.00 96.81 249 ALA A O 1
ATOM 1851 N N . ILE A 1 250 ? -17.097 -2.207 30.252 1.00 97.31 250 ILE A N 1
ATOM 1852 C CA . ILE A 1 250 ? -18.290 -1.353 30.376 1.00 97.31 250 ILE A CA 1
ATOM 1853 C C . ILE A 1 250 ? -18.533 -0.973 31.837 1.00 97.31 250 ILE A C 1
ATOM 1855 O O . ILE A 1 250 ? -18.740 0.205 32.140 1.00 97.31 250 ILE A O 1
ATOM 1859 N N . ALA A 1 251 ? -18.491 -1.948 32.748 1.00 97.56 251 ALA A N 1
ATOM 1860 C CA . ALA A 1 251 ? -18.688 -1.699 34.171 1.00 97.56 251 ALA A CA 1
ATOM 1861 C C . ALA A 1 251 ? -17.619 -0.747 34.731 1.00 97.56 251 ALA A C 1
ATOM 1863 O O . ALA A 1 251 ? -17.953 0.210 35.435 1.00 97.56 251 ALA A O 1
ATOM 1864 N N . ASP A 1 252 ? -16.355 -0.957 34.369 1.00 97.75 252 ASP A N 1
ATOM 1865 C CA . ASP A 1 252 ? -15.238 -0.113 34.789 1.00 97.75 252 ASP A CA 1
ATOM 1866 C C . ASP A 1 252 ? -15.360 1.315 34.247 1.00 97.75 252 ASP A C 1
ATOM 1868 O O . ASP A 1 252 ? -15.170 2.277 34.996 1.00 97.75 252 ASP A O 1
ATOM 1872 N N . ALA A 1 253 ? -15.749 1.480 32.979 1.00 97.31 253 ALA A N 1
ATOM 1873 C CA . ALA A 1 253 ? -15.956 2.793 32.372 1.00 97.31 253 ALA A CA 1
ATOM 1874 C C . ALA A 1 253 ? -17.086 3.586 33.050 1.00 97.31 253 ALA A C 1
ATOM 1876 O O . ALA A 1 253 ? -16.939 4.790 33.291 1.00 97.31 253 ALA A O 1
ATOM 1877 N N . ILE A 1 254 ? -18.197 2.922 33.388 1.00 97.81 254 ILE A N 1
ATOM 1878 C CA . ILE A 1 254 ? -19.316 3.530 34.124 1.00 97.81 254 ILE A CA 1
ATOM 1879 C C . ILE A 1 254 ? -18.880 3.898 35.547 1.00 97.81 254 ILE A C 1
ATOM 1881 O O . ILE A 1 254 ? -19.123 5.020 35.991 1.00 97.81 254 ILE A O 1
ATOM 1885 N N . ASN A 1 255 ? -18.180 3.000 36.245 1.00 97.88 255 ASN A N 1
ATOM 1886 C CA . ASN A 1 255 ? -17.687 3.246 37.603 1.00 97.88 255 ASN A CA 1
ATOM 1887 C C . ASN A 1 255 ? -16.698 4.416 37.655 1.00 97.88 255 ASN A C 1
ATOM 1889 O O . ASN A 1 255 ? -16.814 5.285 38.517 1.00 97.88 255 ASN A O 1
ATOM 1893 N N . ALA A 1 256 ? -15.759 4.482 36.708 1.00 97.19 256 ALA A N 1
ATOM 1894 C CA . ALA A 1 256 ? -14.826 5.599 36.576 1.00 97.19 256 ALA A CA 1
ATOM 1895 C C . ALA A 1 256 ? -15.541 6.927 36.273 1.00 97.19 256 ALA A C 1
ATOM 1897 O O . ALA A 1 256 ? -14.975 8.003 36.476 1.00 97.19 256 ALA A O 1
ATOM 1898 N N . SER A 1 257 ? -16.773 6.861 35.767 1.00 97.38 257 SER A N 1
ATOM 1899 C CA . SER A 1 257 ? -17.632 7.992 35.401 1.00 97.38 257 SER A CA 1
ATOM 1900 C C . SER A 1 257 ? -18.698 8.289 36.449 1.00 97.38 257 SER A C 1
ATOM 1902 O O . SER A 1 257 ? -19.765 8.787 36.112 1.00 97.38 257 SER A O 1
ATOM 1904 N N . ASP A 1 258 ? -18.409 7.984 37.717 1.00 97.06 258 ASP A N 1
ATOM 1905 C CA . ASP A 1 258 ? -19.296 8.229 38.860 1.00 97.06 258 ASP A CA 1
ATOM 1906 C C . ASP A 1 258 ? -20.694 7.597 38.697 1.00 97.06 258 ASP A C 1
ATOM 1908 O O . ASP A 1 258 ? -21.680 8.061 39.272 1.00 97.06 258 ASP A O 1
ATOM 1912 N N . GLY A 1 259 ? -20.786 6.514 37.917 1.00 96.31 259 GLY A N 1
ATOM 1913 C CA . GLY A 1 259 ? -22.034 5.815 37.622 1.00 96.31 259 GLY A CA 1
ATOM 1914 C C . GLY A 1 259 ? -22.842 6.393 36.456 1.00 96.31 259 GLY A C 1
ATOM 1915 O O . GLY A 1 259 ? -23.940 5.899 36.202 1.00 96.31 259 GLY A O 1
ATOM 1916 N N . ASP A 1 260 ? -22.335 7.406 35.747 1.00 97.38 260 ASP A N 1
ATOM 1917 C CA . ASP A 1 260 ? -23.031 8.047 34.629 1.00 97.38 260 ASP A CA 1
ATOM 1918 C C . ASP A 1 260 ? -22.609 7.440 33.268 1.00 97.38 260 ASP A C 1
ATOM 1920 O O . ASP A 1 260 ? -21.462 7.615 32.831 1.00 97.38 260 ASP A O 1
ATOM 1924 N N . PRO A 1 261 ? -23.516 6.728 32.566 1.00 96.06 261 PRO A N 1
ATOM 1925 C CA . PRO A 1 261 ? -23.215 6.112 31.276 1.00 96.06 261 PRO A CA 1
ATOM 1926 C C . PRO A 1 261 ? -23.036 7.128 30.137 1.00 96.06 261 PRO A C 1
ATOM 1928 O O . PRO A 1 261 ? -22.331 6.831 29.174 1.00 96.06 261 PRO A O 1
ATOM 1931 N N . GLU A 1 262 ? -23.623 8.325 30.225 1.00 96.62 262 GLU A N 1
ATOM 1932 C CA . GLU A 1 262 ? -23.431 9.380 29.224 1.00 96.62 262 GLU A CA 1
ATOM 1933 C C . GLU A 1 262 ? -22.024 9.978 29.346 1.00 96.62 262 GLU A C 1
ATOM 1935 O O . GLU A 1 262 ? -21.319 10.133 28.347 1.00 96.62 262 GLU A O 1
ATOM 1940 N N . VAL A 1 263 ? -21.555 10.212 30.577 1.00 97.69 263 VAL A N 1
ATOM 1941 C CA . VAL A 1 263 ? -20.166 10.632 30.833 1.00 97.69 263 VAL A CA 1
ATOM 1942 C C . VAL A 1 263 ? -19.176 9.551 30.392 1.00 97.69 263 VAL A C 1
ATOM 1944 O O . VAL A 1 263 ? -18.153 9.873 29.777 1.00 97.69 263 VAL A O 1
ATOM 1947 N N . ALA A 1 264 ? -19.484 8.274 30.645 1.00 98.00 264 ALA A N 1
ATOM 1948 C CA . ALA A 1 264 ? -18.678 7.157 30.154 1.00 98.00 264 ALA A CA 1
ATOM 1949 C C . ALA A 1 264 ? -18.617 7.134 28.616 1.00 98.00 264 ALA A C 1
ATOM 1951 O O . ALA A 1 264 ? -17.536 6.958 28.049 1.00 98.00 264 ALA A O 1
ATOM 1952 N N . LEU A 1 265 ? -19.740 7.389 27.934 1.00 98.19 265 LEU A N 1
ATOM 1953 C CA . LEU A 1 265 ? -19.804 7.456 26.472 1.00 98.19 265 LEU A CA 1
ATOM 1954 C C . LEU A 1 265 ? -18.980 8.623 25.917 1.00 98.19 265 LEU A C 1
ATOM 1956 O O . LEU A 1 265 ? -18.236 8.433 24.956 1.00 98.19 265 LEU A O 1
ATOM 1960 N N . ILE A 1 266 ? -19.054 9.807 26.534 1.00 98.00 266 ILE A N 1
ATOM 1961 C CA . ILE A 1 266 ? -18.237 10.969 26.147 1.00 98.00 266 ILE A CA 1
ATOM 1962 C C . ILE A 1 266 ? -16.746 10.625 26.226 1.00 98.00 266 ILE A C 1
ATOM 1964 O O . ILE A 1 266 ? -15.997 10.906 25.289 1.00 98.00 266 ILE A O 1
ATOM 1968 N N . ARG A 1 267 ? -16.310 9.982 27.315 1.00 97.75 267 ARG A N 1
ATOM 1969 C CA . ARG A 1 267 ? -14.911 9.558 27.480 1.00 97.75 267 ARG A CA 1
ATOM 1970 C C . ARG A 1 267 ? -14.508 8.489 26.473 1.00 97.75 267 ARG A C 1
ATOM 1972 O O . ARG A 1 267 ? -13.416 8.579 25.924 1.00 97.75 267 ARG A O 1
ATOM 1979 N N . ALA A 1 268 ? -15.383 7.525 26.188 1.00 97.88 268 ALA A N 1
ATOM 1980 C CA . ALA A 1 268 ? -15.121 6.507 25.175 1.00 97.88 268 ALA A CA 1
ATOM 1981 C C . ALA A 1 268 ? -14.954 7.130 23.776 1.00 97.88 268 ALA A C 1
ATOM 1983 O O . ALA A 1 268 ? -13.998 6.815 23.073 1.00 97.88 268 ALA A O 1
ATOM 1984 N N . GLN A 1 269 ? -15.828 8.068 23.390 1.00 98.12 269 GLN A N 1
ATOM 1985 C CA . GLN A 1 269 ? -15.714 8.790 22.115 1.00 98.12 269 GLN A CA 1
ATOM 1986 C C . GLN A 1 269 ? -14.464 9.676 22.054 1.00 98.12 269 GLN A C 1
ATOM 1988 O O . GLN A 1 269 ? -13.811 9.738 21.013 1.00 98.12 269 GLN A O 1
ATOM 1993 N N . HIS A 1 270 ? -14.093 10.318 23.164 1.00 97.94 270 HIS A N 1
ATOM 1994 C CA . HIS A 1 270 ? -12.833 11.053 23.255 1.00 97.94 270 HIS A CA 1
ATOM 1995 C C . HIS A 1 270 ? -11.627 10.128 23.049 1.00 97.94 270 HIS A C 1
ATOM 1997 O O . HIS A 1 270 ? -10.781 10.425 22.212 1.00 97.94 270 HIS A O 1
ATOM 2003 N N . GLY A 1 271 ? -11.590 8.977 23.728 1.00 97.44 271 GLY A N 1
ATOM 2004 C CA . GLY A 1 271 ? -10.519 7.989 23.570 1.00 97.44 271 GLY A CA 1
ATOM 2005 C C . GLY A 1 271 ? -10.413 7.444 22.142 1.00 97.44 271 GLY A C 1
ATOM 2006 O O . GLY A 1 271 ? -9.315 7.295 21.616 1.00 97.44 271 GLY A O 1
ATOM 2007 N N . LEU A 1 272 ? -11.544 7.220 21.461 1.00 96.69 272 LEU A N 1
ATOM 2008 C CA . LEU A 1 272 ? -11.547 6.845 20.041 1.00 96.69 272 LEU A CA 1
ATOM 2009 C C . LEU A 1 272 ? -10.942 7.941 19.153 1.00 96.69 272 LEU A C 1
ATOM 2011 O O . LEU A 1 272 ? -10.202 7.636 18.217 1.00 96.69 272 LEU A O 1
ATOM 2015 N N . ALA A 1 273 ? -11.245 9.209 19.439 1.00 97.00 273 ALA A N 1
ATOM 2016 C CA . ALA A 1 273 ? -10.665 10.337 18.719 1.00 97.00 273 ALA A CA 1
ATOM 2017 C C . ALA A 1 273 ? -9.157 10.481 18.992 1.00 97.00 273 ALA A C 1
ATOM 2019 O O . ALA A 1 273 ? -8.404 10.767 18.062 1.00 97.00 273 ALA A O 1
ATOM 2020 N N . GLU A 1 274 ? -8.712 10.253 20.231 1.00 97.50 274 GLU A N 1
ATOM 2021 C CA . GLU A 1 274 ? -7.293 10.255 20.609 1.00 97.50 274 GLU A CA 1
ATOM 2022 C C . GLU A 1 274 ? -6.515 9.129 19.922 1.00 97.50 274 GLU A C 1
ATOM 2024 O O . GLU A 1 274 ? -5.463 9.398 19.346 1.00 97.50 274 GLU A O 1
ATOM 2029 N N . ASN A 1 275 ? -7.054 7.905 19.892 1.00 95.88 275 ASN A N 1
ATOM 2030 C CA . ASN A 1 275 ? -6.441 6.791 19.163 1.00 95.88 275 ASN A CA 1
ATOM 2031 C C . ASN A 1 275 ? -6.308 7.118 17.670 1.00 95.88 275 ASN A C 1
ATOM 2033 O O . ASN A 1 275 ? -5.231 6.976 17.104 1.00 95.88 275 ASN A O 1
ATOM 2037 N N . ALA A 1 276 ? -7.365 7.647 17.045 1.00 95.12 276 ALA A N 1
ATOM 2038 C CA . ALA A 1 276 ? -7.316 8.037 15.637 1.00 95.12 276 ALA A CA 1
ATOM 2039 C C . ALA A 1 276 ? -6.305 9.167 15.359 1.00 95.12 276 ALA A C 1
ATOM 2041 O O . ALA A 1 276 ? -5.707 9.209 14.283 1.00 95.12 276 ALA A O 1
ATOM 2042 N N . LEU A 1 277 ? -6.120 10.097 16.303 1.00 97.69 277 LEU A N 1
ATOM 2043 C CA . LEU A 1 277 ? -5.092 11.135 16.216 1.00 97.69 277 LEU A CA 1
ATOM 2044 C C . LEU A 1 277 ? -3.685 10.542 16.318 1.00 97.69 277 LEU A C 1
ATOM 2046 O O . LEU A 1 277 ? -2.808 10.932 15.545 1.00 97.69 277 LEU A O 1
ATOM 2050 N N . GLN A 1 278 ? -3.474 9.615 17.248 1.00 97.06 278 GLN A N 1
ATOM 2051 C CA . GLN A 1 278 ? -2.195 8.937 17.407 1.00 97.06 278 GLN A CA 1
ATOM 2052 C C . GLN A 1 278 ? -1.854 8.110 16.160 1.00 97.06 278 GLN A C 1
ATOM 2054 O O . GLN A 1 278 ? -0.778 8.292 15.599 1.00 97.06 278 GLN A O 1
ATOM 2059 N N . ASP A 1 279 ? -2.804 7.326 15.643 1.00 95.75 279 ASP A N 1
ATOM 2060 C CA . ASP A 1 279 ? -2.637 6.541 14.415 1.00 95.75 279 ASP A CA 1
ATOM 2061 C C . ASP A 1 279 ? -2.283 7.427 13.210 1.00 95.75 279 ASP A C 1
ATOM 2063 O O . ASP A 1 279 ? -1.385 7.104 12.428 1.00 95.75 279 ASP A O 1
ATOM 2067 N N . ALA A 1 280 ? -2.964 8.570 13.052 1.00 97.12 280 ALA A N 1
ATOM 2068 C CA . ALA A 1 280 ? -2.676 9.518 11.976 1.00 97.12 280 ALA A CA 1
ATOM 2069 C C . ALA A 1 280 ? -1.264 10.115 12.093 1.00 97.12 280 ALA A C 1
ATOM 2071 O O . ALA A 1 280 ? -0.573 10.265 11.083 1.00 97.12 280 ALA A O 1
ATOM 2072 N N . ARG A 1 281 ? -0.825 10.425 13.318 1.00 98.31 281 ARG A N 1
ATOM 2073 C CA . ARG A 1 281 ? 0.518 10.944 13.597 1.00 98.31 281 ARG A CA 1
ATOM 2074 C C . ARG A 1 281 ? 1.590 9.902 13.296 1.00 98.31 281 ARG A C 1
ATOM 2076 O O . ARG A 1 281 ? 2.510 10.199 12.544 1.00 98.31 281 ARG A O 1
ATOM 2083 N N . ASP A 1 282 ? 1.424 8.682 13.795 1.00 97.44 282 ASP A N 1
ATOM 2084 C CA . ASP A 1 282 ? 2.376 7.589 13.579 1.00 97.44 282 ASP A CA 1
ATOM 2085 C C . ASP A 1 282 ? 2.470 7.203 12.095 1.00 97.44 282 ASP A C 1
ATOM 2087 O O . ASP A 1 282 ? 3.556 6.916 11.578 1.00 97.44 282 ASP A O 1
ATOM 2091 N N . THR A 1 283 ? 1.341 7.258 11.379 1.00 96.44 283 THR A N 1
ATOM 2092 C CA . THR A 1 283 ? 1.296 7.040 9.927 1.00 96.44 283 THR A CA 1
ATOM 2093 C C . THR A 1 283 ? 2.081 8.117 9.180 1.00 96.44 283 THR A C 1
ATOM 2095 O O . THR A 1 283 ? 2.887 7.785 8.307 1.00 96.44 283 THR A O 1
ATOM 2098 N N . LEU A 1 284 ? 1.880 9.397 9.520 1.00 97.62 284 LEU A N 1
ATOM 2099 C CA . LEU A 1 284 ? 2.613 10.503 8.902 1.00 97.62 284 LEU A CA 1
ATOM 2100 C C . LEU A 1 284 ? 4.113 10.423 9.210 1.00 97.62 284 LEU A C 1
ATOM 2102 O O . LEU A 1 284 ? 4.918 10.504 8.287 1.00 97.62 284 LEU A O 1
ATOM 2106 N N . ASP A 1 285 ? 4.494 10.193 10.467 1.00 97.94 285 ASP A N 1
ATOM 2107 C CA . ASP A 1 285 ? 5.899 10.081 10.877 1.00 97.94 285 ASP A CA 1
ATOM 2108 C C . ASP A 1 285 ? 6.604 8.925 10.145 1.00 97.94 285 ASP A C 1
ATOM 2110 O O . ASP A 1 285 ? 7.724 9.072 9.643 1.00 97.94 285 ASP A O 1
ATOM 2114 N N . THR A 1 286 ? 5.921 7.785 10.000 1.00 96.88 286 THR A N 1
ATOM 2115 C CA . THR A 1 286 ? 6.420 6.644 9.219 1.00 96.88 286 THR A CA 1
ATOM 2116 C C . THR A 1 286 ? 6.587 7.001 7.741 1.00 96.88 286 THR A C 1
ATOM 2118 O O . THR A 1 286 ? 7.603 6.654 7.132 1.00 96.88 286 THR A O 1
ATOM 2121 N N . ALA A 1 287 ? 5.614 7.699 7.151 1.00 97.19 287 ALA A N 1
ATOM 2122 C CA . ALA A 1 287 ? 5.665 8.128 5.757 1.00 97.19 287 ALA A CA 1
ATOM 2123 C C . ALA A 1 287 ? 6.819 9.108 5.500 1.00 97.19 287 ALA A C 1
ATOM 2125 O O . ALA A 1 287 ? 7.592 8.906 4.562 1.00 97.19 287 ALA A O 1
ATOM 2126 N N . VAL A 1 288 ? 6.993 10.108 6.369 1.00 97.81 288 VAL A N 1
ATOM 2127 C CA . VAL A 1 288 ? 8.109 11.064 6.312 1.00 97.81 288 VAL A CA 1
ATOM 2128 C C . VAL A 1 288 ? 9.444 10.328 6.414 1.00 97.81 288 VAL A C 1
ATOM 2130 O O . VAL A 1 288 ? 10.314 10.524 5.568 1.00 97.81 288 VAL A O 1
ATOM 2133 N N . SER A 1 289 ? 9.586 9.406 7.373 1.00 97.12 289 SER A N 1
ATOM 2134 C CA . SER A 1 289 ? 10.817 8.626 7.535 1.00 97.12 289 SER A CA 1
ATOM 2135 C C . SER A 1 289 ? 11.172 7.811 6.284 1.00 97.12 289 SER A C 1
ATOM 2137 O O . SER A 1 289 ? 12.338 7.758 5.884 1.00 97.12 289 SER A O 1
ATOM 2139 N N . LYS A 1 290 ? 10.181 7.194 5.624 1.00 95.19 290 LYS A N 1
ATOM 2140 C CA . LYS A 1 290 ? 10.402 6.470 4.361 1.00 95.19 290 LYS A CA 1
ATOM 2141 C C . LYS A 1 290 ? 10.813 7.403 3.230 1.00 95.19 290 LYS A C 1
ATOM 2143 O O . LYS A 1 290 ? 11.774 7.089 2.528 1.00 95.19 290 LYS A O 1
ATOM 2148 N N . PHE A 1 291 ? 10.121 8.531 3.086 1.00 95.56 291 PHE A N 1
ATOM 2149 C CA . PHE A 1 291 ? 10.412 9.526 2.060 1.00 95.56 291 PHE A CA 1
ATOM 2150 C C . PHE A 1 291 ? 11.845 10.062 2.190 1.00 95.56 291 PHE A C 1
ATOM 2152 O O . PHE A 1 291 ? 12.605 10.034 1.223 1.00 95.56 291 PHE A O 1
ATOM 2159 N N . GLU A 1 292 ? 12.264 10.435 3.403 1.00 95.06 292 GLU A N 1
ATOM 2160 C CA . GLU A 1 292 ? 13.635 10.876 3.694 1.00 95.06 292 GLU A CA 1
ATOM 2161 C C . GLU A 1 292 ? 14.680 9.781 3.431 1.00 95.06 292 GLU A C 1
ATOM 2163 O O . GLU A 1 292 ? 15.799 10.066 3.001 1.00 95.06 292 GLU A O 1
ATOM 2168 N N . ALA A 1 293 ? 14.315 8.513 3.640 1.00 93.12 293 ALA A N 1
ATOM 2169 C CA . ALA A 1 293 ? 15.156 7.361 3.325 1.00 93.12 293 ALA A CA 1
ATOM 2170 C C . ALA A 1 293 ? 15.177 6.998 1.825 1.00 93.12 293 ALA A C 1
ATOM 2172 O O . ALA A 1 293 ? 15.808 6.004 1.453 1.00 93.12 293 ALA A O 1
ATOM 2173 N N . GLY A 1 294 ? 14.481 7.756 0.970 1.00 91.81 294 GLY A N 1
ATOM 2174 C CA . GLY A 1 294 ? 14.364 7.485 -0.462 1.00 91.81 294 GLY A CA 1
ATOM 2175 C C . GLY A 1 294 ? 13.555 6.227 -0.785 1.00 91.81 294 GLY A C 1
ATOM 2176 O O . GLY A 1 294 ? 13.735 5.652 -1.858 1.00 91.81 294 GLY A O 1
ATOM 2177 N N . ARG A 1 295 ? 12.685 5.781 0.129 1.00 92.44 295 ARG A N 1
ATOM 2178 C CA . ARG A 1 295 ? 11.826 4.600 -0.033 1.00 92.44 295 ARG A CA 1
ATOM 2179 C C . ARG A 1 295 ? 10.395 5.013 -0.394 1.00 92.44 295 ARG A C 1
ATOM 2181 O O . ARG A 1 295 ? 9.958 6.072 0.050 1.00 92.44 295 ARG A O 1
ATOM 2188 N N . PRO A 1 296 ? 9.648 4.175 -1.137 1.00 94.12 296 PRO A N 1
ATOM 2189 C CA . PRO A 1 296 ? 8.227 4.410 -1.369 1.00 94.12 296 PRO A CA 1
ATOM 2190 C C . PRO A 1 296 ? 7.468 4.555 -0.047 1.00 94.12 296 PRO A C 1
ATOM 2192 O O . PRO A 1 296 ? 7.684 3.760 0.871 1.00 94.12 296 PRO A O 1
ATOM 2195 N N . ILE A 1 297 ? 6.557 5.529 0.044 1.00 94.56 297 ILE A N 1
ATOM 2196 C CA . ILE A 1 297 ? 5.676 5.669 1.218 1.00 94.56 297 ILE A CA 1
ATOM 2197 C C . ILE A 1 297 ? 4.685 4.508 1.286 1.00 94.56 297 ILE A C 1
ATOM 2199 O O . ILE A 1 297 ? 4.443 3.951 2.361 1.00 94.56 297 ILE A O 1
ATOM 2203 N N . GLN A 1 298 ? 4.132 4.153 0.125 1.00 87.31 298 GLN A N 1
ATOM 2204 C CA . GLN A 1 298 ? 3.194 3.052 -0.035 1.00 87.31 298 GLN A CA 1
ATOM 2205 C C . GLN A 1 298 ? 3.836 1.738 0.405 1.00 87.31 298 GLN A C 1
ATOM 2207 O O . GLN A 1 298 ? 4.945 1.412 -0.016 1.00 87.31 298 GLN A O 1
ATOM 2212 N N . ASP A 1 299 ? 3.109 0.975 1.216 1.00 83.75 299 ASP A N 1
ATOM 2213 C CA . ASP A 1 299 ? 3.524 -0.356 1.637 1.00 83.75 299 ASP A CA 1
ATOM 2214 C C . ASP A 1 299 ? 2.987 -1.440 0.716 1.00 83.75 299 ASP A C 1
ATOM 2216 O O . ASP A 1 299 ? 1.899 -1.338 0.141 1.00 83.75 299 ASP A O 1
ATOM 2220 N N . ALA A 1 300 ? 3.753 -2.524 0.619 1.00 80.00 300 ALA A N 1
ATOM 2221 C CA . ALA A 1 300 ? 3.236 -3.753 0.054 1.00 80.00 300 ALA A CA 1
ATOM 2222 C C . ALA A 1 300 ? 2.155 -4.335 0.991 1.00 80.00 300 ALA A C 1
ATOM 2224 O O . ALA A 1 300 ? 2.274 -4.216 2.216 1.00 80.00 300 ALA A O 1
ATOM 2225 N N . PRO A 1 301 ? 1.123 -5.006 0.448 1.00 76.75 301 PRO A N 1
ATOM 2226 C CA . PRO A 1 301 ? 0.125 -5.690 1.265 1.00 76.75 301 PRO A CA 1
ATOM 2227 C C . PRO A 1 301 ? 0.779 -6.654 2.264 1.00 76.75 301 PRO A C 1
ATOM 2229 O O . PRO A 1 301 ? 1.700 -7.390 1.906 1.00 76.75 301 PRO A O 1
ATOM 2232 N N . THR A 1 302 ? 0.296 -6.665 3.508 1.00 76.94 302 THR A N 1
ATOM 2233 C CA . THR A 1 302 ? 0.782 -7.560 4.569 1.00 76.94 302 THR A CA 1
ATOM 2234 C C . THR A 1 302 ? -0.388 -8.385 5.128 1.00 76.94 302 THR A C 1
ATOM 2236 O O . THR A 1 302 ? -1.403 -7.790 5.486 1.00 76.94 302 THR A O 1
ATOM 2239 N N . PRO A 1 303 ? -0.276 -9.727 5.225 1.00 81.88 303 PRO A N 1
ATOM 2240 C CA . PRO A 1 303 ? 0.856 -10.543 4.782 1.00 81.88 303 PRO A CA 1
ATOM 2241 C C . PRO A 1 303 ? 0.995 -10.556 3.252 1.00 81.88 303 PRO A C 1
ATOM 2243 O O . PRO A 1 303 ? 0.009 -10.450 2.526 1.00 81.88 303 PRO A O 1
ATOM 2246 N N . LEU A 1 304 ? 2.230 -10.706 2.763 1.00 85.25 304 LEU A N 1
ATOM 2247 C CA . LEU A 1 304 ? 2.488 -10.837 1.329 1.00 85.25 304 LEU A CA 1
ATOM 2248 C C . LEU A 1 304 ? 1.841 -12.124 0.805 1.00 85.25 304 LEU A C 1
ATOM 2250 O O . LEU A 1 304 ? 2.254 -13.230 1.165 1.00 85.25 304 LEU A O 1
ATOM 2254 N N . GLU A 1 305 ? 0.851 -11.985 -0.072 1.00 86.38 305 GLU A N 1
ATOM 2255 C CA . GLU A 1 305 ? 0.208 -13.132 -0.699 1.00 86.38 305 GLU A CA 1
ATOM 2256 C C . GLU A 1 305 ? 1.175 -13.806 -1.682 1.00 86.38 305 GLU A C 1
ATOM 2258 O O . GLU A 1 305 ? 1.722 -13.182 -2.595 1.00 86.38 305 GLU A O 1
ATOM 2263 N N . LEU A 1 306 ? 1.415 -15.105 -1.487 1.00 89.44 306 LEU A N 1
ATOM 2264 C CA . LEU A 1 306 ? 2.263 -15.871 -2.391 1.00 89.44 306 LEU A CA 1
ATOM 2265 C C . LEU A 1 306 ? 1.481 -16.259 -3.639 1.00 89.44 306 LEU A C 1
ATOM 2267 O O . LEU A 1 306 ? 0.486 -16.981 -3.580 1.00 89.44 306 LEU A O 1
ATOM 2271 N N . THR A 1 307 ? 2.024 -15.867 -4.780 1.00 85.94 307 THR A N 1
ATOM 2272 C CA . THR A 1 307 ? 1.497 -16.204 -6.094 1.00 85.94 307 THR A CA 1
ATOM 2273 C C . THR A 1 307 ? 1.586 -17.716 -6.318 1.00 85.94 307 THR A C 1
ATOM 2275 O O . THR A 1 307 ? 2.650 -18.318 -6.131 1.00 85.94 307 THR A O 1
ATOM 2278 N N . ARG A 1 308 ? 0.478 -18.347 -6.730 1.00 87.94 308 ARG A N 1
ATOM 2279 C CA . ARG A 1 308 ? 0.389 -19.790 -7.015 1.00 87.94 308 ARG A CA 1
ATOM 2280 C C . ARG A 1 308 ? -0.217 -20.055 -8.387 1.00 87.94 308 ARG A C 1
ATOM 2282 O O . ARG A 1 308 ? -1.053 -19.296 -8.861 1.00 87.94 308 ARG A O 1
ATOM 2289 N N . GLY A 1 309 ? 0.178 -21.171 -9.001 1.00 85.00 309 GLY A N 1
ATOM 2290 C CA . GLY A 1 309 ? -0.460 -21.670 -10.225 1.00 85.00 309 GLY A CA 1
ATOM 2291 C C . GLY A 1 309 ? -0.204 -20.821 -11.471 1.00 85.00 309 GLY A C 1
ATOM 2292 O O . GLY A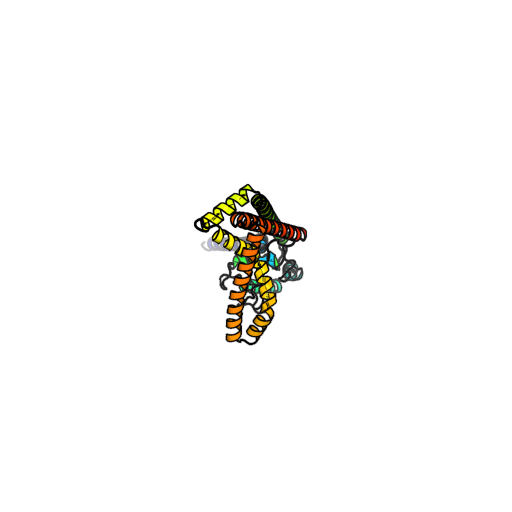 1 309 ? -0.972 -20.903 -12.426 1.00 85.00 309 GLY A O 1
ATOM 2293 N N . THR A 1 310 ? 0.857 -20.012 -11.480 1.00 86.12 310 THR A N 1
ATOM 2294 C CA . THR A 1 310 ? 1.212 -19.207 -12.652 1.00 86.12 310 THR A CA 1
ATOM 2295 C C . THR A 1 310 ? 2.132 -19.955 -13.605 1.00 86.12 310 THR A C 1
ATOM 2297 O O . THR A 1 310 ? 2.765 -20.948 -13.246 1.00 86.12 310 THR A O 1
ATOM 2300 N N . CYS A 1 311 ? 2.237 -19.453 -14.838 1.00 89.62 311 CYS A N 1
ATOM 2301 C CA . CYS A 1 311 ? 3.188 -19.968 -15.825 1.00 89.62 311 CYS A CA 1
ATOM 2302 C C . CYS A 1 311 ? 4.658 -19.671 -15.480 1.00 89.62 311 CYS A C 1
ATOM 2304 O O . CYS A 1 311 ? 5.557 -20.189 -16.141 1.00 89.62 311 CYS A O 1
ATOM 2306 N N . GLY A 1 312 ? 4.914 -18.859 -14.451 1.00 82.06 312 GLY A N 1
ATOM 2307 C CA . GLY A 1 312 ? 6.249 -18.444 -14.051 1.00 82.06 312 GLY A CA 1
ATOM 2308 C C . GLY A 1 312 ? 6.879 -19.498 -13.158 1.00 82.06 312 GLY A C 1
ATOM 2309 O O . GLY A 1 312 ? 6.336 -19.826 -12.105 1.00 82.06 312 GLY A O 1
ATOM 2310 N N . GLN A 1 313 ? 8.034 -20.029 -13.554 1.00 77.31 313 GLN A N 1
ATOM 2311 C CA . GLN A 1 313 ? 8.788 -20.943 -12.696 1.00 77.31 313 GLN A CA 1
ATOM 2312 C C . GLN A 1 313 ? 9.461 -20.187 -11.543 1.00 77.31 313 GLN A C 1
ATOM 2314 O O . GLN A 1 313 ? 9.692 -18.977 -11.625 1.00 77.31 313 GLN A O 1
ATOM 2319 N N . ARG A 1 314 ? 9.730 -20.910 -10.452 1.00 65.56 314 ARG A N 1
ATOM 2320 C CA . ARG A 1 314 ? 10.386 -20.349 -9.270 1.00 65.56 314 ARG A CA 1
ATOM 2321 C C . ARG A 1 314 ? 11.864 -20.089 -9.511 1.00 65.56 314 ARG A C 1
ATOM 2323 O O . ARG A 1 314 ? 12.508 -20.912 -10.192 1.00 65.56 314 ARG A O 1
#

Foldseek 3Di:
DPPVVVVVVVVVVVVVVVVVVVVVVVVVVVVVVVVVVVVLVVLVVLLQLLLVLCLVPPCQAQNLLQPGDVHHRLADCVLAVCVVVVPVVVLVVSLVVQLQCQQFPEFQALGHHQDVVFVHDDHPSNSSSNSSNRRHVRDPSSVSSNVSLLVVLVVVLVVLVVQLVVLVVCLDPVNLVVVLVVLCVVVVNDLLNSLLVLLCVLCVVVLVVVLCVVCVVVCVVCVVVVPPVSNVVSVVVSVVSSVVVSVVSQVVLCVVQVNDSSSSSSVSSSSVSVVSSVVSVVLSVQSVVCVVVSGRSDHDDPPSDGDHDTPHYD

Radius of gyration: 33.73 Å; chains: 1; bounding box: 60×52×131 Å